Protein AF-A0A7S2VKU6-F1 (afdb_monomer_lite)

Foldseek 3Di:
DDDDDDDDDDDDDDDDDDPDDDDDDDDDDDDDDDDDDDDDDPFFLVVADAPDDDQFKKTFAPPFAPPPAQACVRVPHRRIGTAPPPPRHDDPRIDHPPPQDADAPDDDQFAKDFAVVQVAPPDHAQACVRVPDRRIGTAPDPPDRNPHHHPPQDADAPDDDLFFKHFAPVFAPPDAQACVRVHHRRIGTDCAPPRVVHDDDPVRDDDQQWQDDPDDDPFDKGFAPPAAPPDQQACVSVGDSRIGTADCDQPPPDSHNVHHDD

Secondary structure (DSSP, 8-state):
--------------------SSS---------------------GGG---SS--SS-EEE-TT--TTSTTBSTTSS-TTEEE-SBTTBPPPTTSB----SS---SS--SS-EEE-TT---TTT-TTBSTTSS-TTEEE-SSSSTTTTS-----S---SS--SS-EEE-TT--TTSTTBSTTSS-TTEEE-SSTTSTTSPPPGGGPPPTTS---SS--SS-EEE-TT--TTSTTBSTTSS-TTEEE-BSSTTSS-TTTTSB--

Radius of gyration: 30.52 Å; chains: 1; bounding box: 70×67×92 Å

Organism: NCBI:txid1333877

Sequence (262 aa):
AAWAGAALWSVGARAGGACGSAGASCRSAEQDSILLQVGVARASAESCSFAVQPETPYYWDADCVVGKTGCWADGVHAQCRFCSYEGVPCPPDAFIPSKVTCEFDNEPEGPYYIEPECPGIDGGLGCKADGKRDICRWCGGDGDYRSIECKVEECTFANEPMIPFYYDEECHEGILGCKADGIHAKCRFCGARPYDGIPCPATAQIPEDACWFRNEPAIPYFWNESCALGVTGCWADGIHEKCQFCSNTPGAGGAYDGIACP

pLDDT: mean 76.33, std 19.16, range [28.47, 96.25]

Structure (mmCIF, N/CA/C/O backbone):
data_AF-A0A7S2VKU6-F1
#
_entry.id   AF-A0A7S2VKU6-F1
#
loop_
_atom_site.group_PDB
_atom_site.id
_atom_site.type_symbol
_atom_site.label_atom_id
_atom_site.label_alt_id
_atom_site.label_comp_id
_atom_site.label_asym_id
_atom_site.label_entity_id
_atom_site.label_seq_id
_atom_site.pdbx_PDB_ins_code
_atom_site.Cartn_x
_atom_site.Cartn_y
_atom_site.Cartn_z
_atom_site.occupancy
_atom_site.B_iso_or_equiv
_atom_site.auth_seq_id
_atom_site.auth_comp_id
_atom_site.auth_asym_id
_atom_site.auth_atom_id
_atom_site.pdbx_PDB_model_num
ATOM 1 N N . ALA A 1 1 ? -43.608 52.707 -31.301 1.00 43.75 1 ALA A N 1
ATOM 2 C CA . ALA A 1 1 ? -42.984 52.057 -32.469 1.00 43.75 1 ALA A CA 1
ATOM 3 C C . ALA A 1 1 ? -43.448 50.597 -32.439 1.00 43.75 1 ALA A C 1
ATOM 5 O O . ALA A 1 1 ? -43.074 49.917 -31.501 1.00 43.75 1 ALA A O 1
ATOM 6 N N . ALA A 1 2 ? -44.454 50.122 -33.198 1.00 35.69 2 ALA A N 1
ATOM 7 C CA . ALA A 1 2 ? -44.487 49.932 -34.667 1.00 35.69 2 ALA A CA 1
ATOM 8 C C . ALA A 1 2 ? -43.103 49.460 -35.141 1.00 35.69 2 ALA A C 1
ATOM 10 O O . ALA A 1 2 ? -42.150 50.174 -34.856 1.00 35.69 2 ALA A O 1
ATOM 11 N N . TRP A 1 3 ? -42.867 48.272 -35.705 1.00 35.56 3 TRP A N 1
ATOM 12 C CA . TRP A 1 3 ? -43.445 47.566 -36.867 1.00 35.56 3 TRP A CA 1
ATOM 13 C C . TRP A 1 3 ? -43.620 46.060 -36.511 1.00 35.56 3 TRP A C 1
ATOM 15 O O . TRP A 1 3 ? -42.799 45.537 -35.770 1.00 35.56 3 TRP A O 1
ATOM 25 N N . ALA A 1 4 ? -44.694 45.314 -36.804 1.00 33.59 4 ALA A N 1
ATOM 26 C CA . ALA A 1 4 ? -45.329 44.935 -38.078 1.00 33.59 4 ALA A CA 1
ATOM 27 C C . ALA A 1 4 ? -44.410 44.154 -39.046 1.00 33.59 4 ALA A C 1
ATOM 29 O O . ALA A 1 4 ? -43.494 44.725 -39.626 1.00 33.59 4 ALA A O 1
ATOM 30 N N . GLY A 1 5 ? -44.712 42.864 -39.260 1.00 35.38 5 GLY A N 1
ATOM 31 C CA . GLY A 1 5 ? -44.080 42.014 -40.277 1.00 35.38 5 GLY A CA 1
ATOM 32 C C . GLY A 1 5 ? -44.536 40.552 -40.210 1.00 35.38 5 GLY A C 1
ATOM 33 O O . GLY A 1 5 ? -43.845 39.715 -39.646 1.00 35.38 5 GLY A O 1
ATOM 34 N N . ALA A 1 6 ? -45.714 40.265 -40.763 1.00 36.19 6 ALA A N 1
ATOM 35 C CA . ALA A 1 6 ? -46.281 38.929 -40.947 1.00 36.19 6 ALA A CA 1
ATOM 36 C C . ALA A 1 6 ? -46.017 38.400 -42.371 1.00 36.19 6 ALA A C 1
ATOM 38 O O . ALA A 1 6 ? -46.055 39.193 -43.306 1.00 36.19 6 ALA A O 1
ATOM 39 N N . ALA A 1 7 ? -45.840 37.080 -42.525 1.00 38.84 7 ALA A N 1
ATOM 40 C CA . ALA A 1 7 ? -46.304 36.229 -43.645 1.00 38.84 7 ALA A CA 1
ATOM 41 C C . ALA A 1 7 ? -45.827 34.784 -43.359 1.00 38.84 7 ALA A C 1
ATOM 43 O O . ALA A 1 7 ? -44.632 34.562 -43.222 1.00 38.84 7 ALA A O 1
ATOM 44 N N . LEU A 1 8 ? -46.662 33.809 -42.985 1.00 32.25 8 LEU A N 1
ATOM 45 C CA . LEU A 1 8 ? -47.783 33.139 -43.669 1.00 32.25 8 LEU A CA 1
ATOM 46 C C . LEU A 1 8 ? -47.373 32.162 -44.796 1.00 32.25 8 LEU A C 1
ATOM 48 O O . LEU A 1 8 ? -47.049 32.584 -45.897 1.00 32.25 8 LEU A O 1
ATOM 52 N N . TRP A 1 9 ? -47.592 30.875 -44.474 1.00 28.47 9 TRP A N 1
ATOM 53 C CA . TRP A 1 9 ? -48.145 29.773 -45.289 1.00 28.47 9 TRP A CA 1
ATOM 54 C C . TRP A 1 9 ? -47.255 29.110 -46.345 1.00 28.47 9 TRP A C 1
ATOM 56 O O . TRP A 1 9 ? -46.414 29.744 -46.956 1.00 28.47 9 TRP A O 1
ATOM 66 N N . SER A 1 10 ? -47.470 27.862 -46.758 1.00 32.25 10 SER A N 1
ATOM 67 C CA . SER A 1 10 ? -48.005 26.607 -46.201 1.00 32.25 10 SER A CA 1
ATOM 68 C C . SER A 1 10 ? -47.928 25.606 -47.369 1.00 32.25 10 SER A C 1
ATOM 70 O O . SER A 1 10 ? -48.077 25.998 -48.521 1.00 32.25 10 SER A O 1
ATOM 72 N N . VAL A 1 11 ? -47.833 24.316 -47.040 1.00 33.06 11 VAL A N 1
ATOM 73 C CA . VAL A 1 11 ? -48.159 23.137 -47.873 1.00 33.06 11 VAL A CA 1
ATOM 74 C C . VAL A 1 11 ? -47.248 22.818 -49.068 1.00 33.06 11 VAL A C 1
ATOM 76 O O . VAL A 1 11 ? -47.177 23.530 -50.061 1.00 33.06 11 VAL A O 1
ATOM 79 N N . GLY A 1 12 ? -46.670 21.616 -49.024 1.00 31.73 12 GLY A N 1
ATOM 80 C CA . GLY A 1 12 ? -46.018 20.992 -50.170 1.00 31.73 12 GLY A CA 1
ATOM 81 C C . GLY A 1 12 ? -45.678 19.529 -49.919 1.00 31.73 12 GLY A C 1
ATOM 82 O O . GLY A 1 12 ? -44.515 19.153 -49.958 1.00 31.73 12 GLY A O 1
ATOM 83 N N . ALA A 1 13 ? -46.686 18.698 -49.646 1.00 38.03 13 ALA A N 1
ATOM 84 C CA . ALA A 1 13 ? -46.546 17.254 -49.771 1.00 38.03 13 ALA A CA 1
ATOM 85 C C . ALA A 1 13 ? -46.169 16.902 -51.218 1.00 38.03 13 ALA A C 1
ATOM 87 O O . ALA A 1 13 ? -46.863 17.326 -52.144 1.00 38.03 13 ALA A O 1
ATOM 88 N N . ARG A 1 14 ? -45.128 16.087 -51.411 1.00 36.66 14 ARG A N 1
ATOM 89 C CA . ARG A 1 14 ? -45.016 15.187 -52.565 1.00 36.66 14 ARG A CA 1
ATOM 90 C C . ARG A 1 14 ? -44.069 14.038 -52.253 1.00 36.66 14 ARG A C 1
ATOM 92 O O . ARG A 1 14 ? -42.871 14.213 -52.066 1.00 36.66 14 ARG A O 1
ATOM 99 N N . ALA A 1 15 ? -44.679 12.860 -52.221 1.00 37.44 15 ALA A N 1
ATOM 100 C CA . ALA A 1 15 ? -44.038 11.583 -52.435 1.00 37.44 15 ALA A CA 1
ATOM 101 C C . ALA A 1 15 ? -43.192 11.615 -53.717 1.00 37.44 15 ALA A C 1
ATOM 103 O O . ALA A 1 15 ? -43.597 12.189 -54.729 1.00 37.44 15 ALA A O 1
ATOM 104 N N . GLY A 1 16 ? -42.037 10.963 -53.666 1.00 32.22 16 GLY A N 1
ATOM 105 C CA . GLY A 1 16 ? -41.125 10.838 -54.792 1.00 32.22 16 GLY A CA 1
ATOM 106 C C . GLY A 1 16 ? -40.085 9.766 -54.516 1.00 32.22 16 GLY A C 1
ATOM 107 O O . GLY A 1 16 ? -38.902 10.062 -54.415 1.00 32.22 16 GLY A O 1
ATOM 108 N N . GLY A 1 17 ? -40.540 8.522 -54.353 1.00 32.94 17 GLY A N 1
ATOM 109 C CA . GLY A 1 17 ? -39.668 7.368 -54.505 1.00 32.94 17 GLY A CA 1
ATOM 110 C C . GLY A 1 17 ? -39.253 7.237 -55.969 1.00 32.94 17 GLY A C 1
ATOM 111 O O . GLY A 1 17 ? -40.106 7.210 -56.852 1.00 32.94 17 GLY A O 1
ATOM 112 N N . ALA A 1 18 ? -37.952 7.147 -56.219 1.00 36.12 18 ALA A N 1
ATOM 113 C CA . ALA A 1 18 ? -37.402 6.598 -57.450 1.00 36.12 18 ALA A CA 1
ATOM 114 C C . ALA A 1 18 ? -36.024 6.006 -57.137 1.00 36.12 18 ALA A C 1
ATOM 116 O O . ALA A 1 18 ? -34.997 6.678 -57.177 1.00 36.12 18 ALA A O 1
ATOM 117 N N . CYS A 1 19 ? -36.035 4.724 -56.777 1.00 35.69 19 CYS A N 1
ATOM 118 C CA . CYS A 1 19 ? -34.861 3.867 -56.791 1.00 35.69 19 CYS A CA 1
ATOM 119 C C . CYS A 1 19 ? -34.511 3.624 -58.270 1.00 35.69 19 CYS A C 1
ATOM 121 O O . CYS A 1 19 ? -35.269 2.979 -58.997 1.00 35.69 19 CYS A O 1
ATOM 123 N N . GLY A 1 20 ? -33.425 4.233 -58.741 1.00 33.75 20 GLY A N 1
ATOM 124 C CA . GLY A 1 20 ? -32.943 4.094 -60.110 1.00 33.75 20 GLY A CA 1
ATOM 125 C C . GLY A 1 20 ? -32.128 2.816 -60.285 1.00 33.75 20 GLY A C 1
ATOM 126 O O . GLY A 1 20 ? -31.011 2.732 -59.798 1.00 33.75 20 GLY A O 1
ATOM 127 N N . SER A 1 21 ? -32.705 1.874 -61.032 1.00 38.06 21 SER A N 1
ATOM 128 C CA . SER A 1 21 ? -32.050 0.900 -61.922 1.00 38.06 21 SER A CA 1
ATOM 129 C C . SER A 1 21 ? -30.929 -0.012 -61.386 1.00 38.06 21 SER A C 1
ATOM 131 O O . SER A 1 21 ? -29.799 0.405 -61.168 1.00 38.06 21 SER A O 1
ATOM 133 N N . ALA A 1 22 ? -31.257 -1.310 -61.435 1.00 37.38 22 ALA A N 1
ATOM 134 C CA . ALA A 1 22 ? -30.380 -2.478 -61.558 1.00 37.38 22 ALA A CA 1
ATOM 135 C C . ALA A 1 22 ? -29.650 -2.971 -60.291 1.00 37.38 22 ALA A C 1
ATOM 137 O O . ALA A 1 22 ? -28.475 -2.714 -60.073 1.00 37.38 22 ALA A O 1
ATOM 138 N N . GLY A 1 23 ? -30.343 -3.846 -59.548 1.00 44.53 23 GLY A N 1
ATOM 139 C CA . GLY A 1 23 ? -29.704 -5.040 -58.986 1.00 44.53 23 GLY A CA 1
ATOM 140 C C . GLY A 1 23 ? -29.124 -4.953 -57.573 1.00 44.53 23 GLY A C 1
ATOM 141 O O . GLY A 1 23 ? -27.971 -5.311 -57.392 1.00 44.53 23 GLY A O 1
ATOM 142 N N . ALA A 1 24 ? -29.923 -4.596 -56.563 1.00 35.78 24 ALA A N 1
ATOM 143 C CA . ALA A 1 24 ? -29.741 -5.085 -55.189 1.00 35.78 24 ALA A CA 1
ATOM 144 C C . ALA A 1 24 ? -31.036 -4.892 -54.382 1.00 35.78 24 ALA A C 1
ATOM 146 O O . ALA A 1 24 ? -31.639 -3.822 -54.386 1.00 35.78 24 ALA A O 1
ATOM 147 N N . SER A 1 25 ? -31.498 -5.959 -53.731 1.00 36.59 25 SER A N 1
ATOM 148 C CA . SER A 1 25 ? -32.762 -6.032 -52.994 1.00 36.59 25 SER A CA 1
ATOM 149 C C . SER A 1 25 ? -32.643 -5.383 -51.610 1.00 36.59 25 SER A C 1
ATOM 151 O O . SER A 1 25 ? -32.167 -6.027 -50.679 1.00 36.59 25 SER A O 1
ATOM 153 N N . CYS A 1 26 ? -33.152 -4.163 -51.441 1.00 31.77 26 CYS A N 1
ATOM 154 C CA . CYS A 1 26 ? -33.481 -3.611 -50.124 1.00 31.77 26 CYS A CA 1
ATOM 155 C C . CYS A 1 26 ? -34.899 -4.069 -49.729 1.00 31.77 26 CYS A C 1
ATOM 157 O O . CYS A 1 26 ? -35.875 -3.620 -50.327 1.00 31.77 26 CYS A O 1
ATOM 159 N N . ARG A 1 27 ? -35.021 -4.967 -48.743 1.00 40.12 27 ARG A N 1
ATOM 160 C CA . ARG A 1 27 ? -36.282 -5.269 -48.033 1.00 40.12 27 ARG A CA 1
ATOM 161 C C . ARG A 1 27 ? -36.070 -4.875 -46.571 1.00 40.12 27 ARG A C 1
ATOM 163 O O . ARG A 1 27 ? -35.149 -5.380 -45.945 1.00 40.12 27 ARG A O 1
ATOM 170 N N . SER A 1 28 ? -36.650 -3.754 -46.153 1.00 35.16 28 SER A N 1
ATOM 171 C CA . SER A 1 28 ? -37.939 -3.657 -45.446 1.00 35.16 28 SER A CA 1
ATOM 172 C C . SER A 1 28 ? -37.782 -3.936 -43.954 1.00 35.16 28 SER A C 1
ATOM 174 O O . SER A 1 28 ? -37.654 -5.080 -43.530 1.00 35.16 28 SER A O 1
ATOM 176 N N . ALA A 1 29 ? -37.803 -2.845 -43.188 1.00 34.25 29 ALA A N 1
ATOM 177 C CA . ALA A 1 29 ? -38.221 -2.856 -41.797 1.00 34.25 29 ALA A CA 1
ATOM 178 C C . ALA A 1 29 ? -39.700 -3.278 -41.691 1.00 34.25 29 ALA A C 1
ATOM 180 O O . ALA A 1 29 ? -40.447 -3.152 -42.662 1.00 34.25 29 ALA A O 1
ATOM 181 N N . GLU A 1 30 ? -40.059 -3.727 -40.486 1.00 39.53 30 GLU A N 1
ATOM 182 C CA . GLU A 1 30 ? -41.383 -4.144 -39.995 1.00 39.53 30 GLU A CA 1
ATOM 183 C C . GLU A 1 30 ? -41.857 -5.551 -40.395 1.00 39.53 30 GLU A C 1
ATOM 185 O O . GLU A 1 30 ? -42.352 -5.782 -41.493 1.00 39.53 30 GLU A O 1
ATOM 190 N N . GLN A 1 31 ? -41.800 -6.485 -39.436 1.00 37.72 31 GLN A N 1
ATOM 191 C CA . GLN A 1 31 ? -43.011 -6.882 -38.702 1.00 37.72 31 GLN A CA 1
ATOM 192 C C . GLN A 1 31 ? -42.699 -7.798 -37.507 1.00 37.72 31 GLN A C 1
ATOM 194 O O . GLN A 1 31 ? -42.210 -8.914 -37.655 1.00 37.72 31 GLN A O 1
ATOM 199 N N . ASP A 1 32 ? -42.984 -7.249 -36.326 1.00 40.47 32 ASP A N 1
ATOM 200 C CA . ASP A 1 32 ? -43.664 -7.867 -35.187 1.00 40.47 32 ASP A CA 1
ATOM 201 C C . ASP A 1 32 ? -43.675 -9.396 -35.064 1.00 40.47 32 ASP A C 1
ATOM 203 O O . ASP A 1 32 ? -44.390 -10.106 -35.769 1.00 40.47 32 ASP A O 1
ATOM 207 N N . SER A 1 33 ? -43.067 -9.869 -33.977 1.00 40.78 33 SER A N 1
ATOM 208 C CA . SER A 1 33 ? -43.730 -10.886 -33.169 1.00 40.78 33 SER A CA 1
ATOM 209 C C . SER A 1 33 ? -43.536 -10.570 -31.689 1.00 40.78 33 SER A C 1
ATOM 211 O O . SER A 1 33 ? -42.504 -10.848 -31.082 1.00 40.78 33 SER A O 1
ATOM 213 N N . ILE A 1 34 ? -44.576 -9.954 -31.133 1.00 36.91 34 ILE A N 1
ATOM 214 C CA . ILE A 1 34 ? -44.845 -9.788 -29.709 1.00 36.91 34 ILE A CA 1
ATOM 215 C C . ILE A 1 34 ? -44.827 -11.166 -29.035 1.00 36.91 34 ILE A C 1
ATOM 217 O O . ILE A 1 34 ? -45.678 -12.011 -29.310 1.00 36.91 34 ILE A O 1
ATOM 221 N N . LEU A 1 35 ? -43.910 -11.357 -28.088 1.00 34.62 35 LEU A N 1
ATOM 222 C CA . LEU A 1 35 ? -44.212 -12.113 -26.879 1.00 34.62 35 LEU A CA 1
ATOM 223 C C . LEU A 1 35 ? -44.105 -11.160 -25.697 1.00 34.62 35 LEU A C 1
ATOM 225 O O . LEU A 1 35 ? -43.039 -10.702 -25.296 1.00 34.62 35 LEU A O 1
ATOM 229 N N . LEU A 1 36 ? -45.289 -10.839 -25.195 1.00 40.22 36 LEU A N 1
ATOM 230 C CA . LEU A 1 36 ? -45.544 -10.145 -23.956 1.00 40.22 36 LEU A CA 1
ATOM 231 C C . LEU A 1 36 ? -44.973 -10.989 -22.808 1.00 40.22 36 LEU A C 1
ATOM 233 O O . LEU A 1 36 ? -45.543 -12.021 -22.463 1.00 40.22 36 LEU A O 1
ATOM 237 N N . GLN A 1 37 ? -43.882 -10.547 -22.193 1.00 38.66 37 GLN A N 1
ATOM 238 C CA . GLN A 1 37 ? -43.524 -10.970 -20.843 1.00 38.66 37 GLN A CA 1
ATOM 239 C C . GLN A 1 37 ? -42.793 -9.824 -20.149 1.00 38.66 37 GLN A C 1
ATOM 241 O O . GLN A 1 37 ? -41.629 -9.562 -20.410 1.00 38.66 37 GLN A O 1
ATOM 246 N N . VAL A 1 38 ? -43.575 -9.119 -19.328 1.00 32.50 38 VAL A N 1
ATOM 247 C CA . VAL A 1 38 ? -43.205 -8.443 -18.077 1.00 32.50 38 VAL A CA 1
ATOM 248 C C . VAL A 1 38 ? -41.875 -7.686 -18.103 1.00 32.50 38 VAL A C 1
ATOM 250 O O . VAL A 1 38 ? -40.800 -8.272 -18.062 1.00 32.50 38 VAL A O 1
ATOM 253 N N . GLY A 1 39 ? -41.969 -6.355 -18.094 1.00 39.34 39 GLY A N 1
ATOM 254 C CA . GLY A 1 39 ? -40.820 -5.471 -17.968 1.00 39.34 39 GLY A CA 1
ATOM 255 C C . GLY A 1 39 ? -39.926 -5.849 -16.789 1.00 39.34 39 GLY A C 1
ATOM 256 O O . GLY A 1 39 ? -40.320 -5.733 -15.633 1.00 39.34 39 GLY A O 1
ATOM 257 N N . VAL A 1 40 ? -38.702 -6.246 -17.110 1.00 37.31 40 VAL A N 1
ATOM 258 C CA . VAL A 1 40 ? -37.552 -6.124 -16.225 1.00 37.31 40 VAL A CA 1
ATOM 259 C C . VAL A 1 40 ? -36.550 -5.315 -17.030 1.00 37.31 40 VAL A C 1
ATOM 261 O O . VAL A 1 40 ? -35.955 -5.815 -17.985 1.00 37.31 40 VAL A O 1
ATOM 264 N N . ALA A 1 41 ? -36.435 -4.025 -16.709 1.00 38.69 41 ALA A N 1
ATOM 265 C CA . ALA A 1 41 ? -35.277 -3.255 -17.130 1.00 38.69 41 ALA A CA 1
ATOM 266 C C . ALA A 1 41 ? -34.046 -4.061 -16.697 1.00 38.69 41 ALA A C 1
ATOM 268 O O . ALA A 1 41 ? -33.951 -4.441 -15.531 1.00 38.69 41 ALA A O 1
ATOM 269 N N . ARG A 1 42 ? -33.160 -4.405 -17.638 1.00 44.22 42 ARG A N 1
ATOM 270 C CA . ARG A 1 42 ? -31.875 -5.019 -17.296 1.00 44.22 42 ARG A CA 1
ATOM 271 C C . ARG A 1 42 ? -31.153 -4.029 -16.397 1.00 44.22 42 ARG A C 1
ATOM 273 O O . ARG A 1 42 ? -30.702 -2.997 -16.880 1.00 44.22 42 ARG A O 1
ATOM 280 N N . ALA A 1 43 ? -31.122 -4.311 -15.105 1.00 53.69 43 ALA A N 1
ATOM 281 C CA . ALA A 1 43 ? -30.417 -3.475 -14.167 1.00 53.69 43 ALA A CA 1
ATOM 282 C C . ALA A 1 43 ? -28.926 -3.788 -14.306 1.00 53.69 43 ALA A C 1
ATOM 284 O O . ALA A 1 43 ? -28.442 -4.789 -13.792 1.00 53.69 43 ALA A O 1
ATOM 285 N N . SER A 1 44 ? -28.229 -2.988 -15.109 1.00 69.00 44 SER A N 1
ATOM 286 C CA . SER A 1 44 ? -26.770 -2.998 -15.186 1.00 69.00 44 SER A CA 1
ATOM 287 C C . SER A 1 44 ? -26.199 -2.273 -13.966 1.00 69.00 44 SER A C 1
ATOM 289 O O . SER A 1 44 ? -26.898 -1.483 -13.323 1.00 69.00 44 SER A O 1
ATOM 291 N N . ALA A 1 45 ? -24.915 -2.485 -13.667 1.00 69.69 45 ALA A N 1
ATOM 292 C CA . ALA A 1 45 ? -24.201 -1.728 -12.637 1.00 69.69 45 ALA A CA 1
ATOM 293 C C . ALA A 1 45 ? -24.312 -0.194 -12.819 1.00 69.69 45 ALA A C 1
ATOM 295 O O . ALA A 1 45 ? -24.215 0.548 -11.851 1.00 69.69 45 ALA A O 1
ATOM 296 N N . GLU A 1 46 ? -24.614 0.292 -14.027 1.00 74.38 46 GLU A N 1
ATOM 297 C CA . GLU A 1 46 ? -24.906 1.707 -14.325 1.00 74.38 46 GLU A CA 1
ATOM 298 C C . GLU A 1 46 ? -26.152 2.251 -13.604 1.00 74.38 46 GLU A C 1
ATOM 300 O O . GLU A 1 46 ? -26.381 3.457 -13.582 1.00 74.38 46 GLU A O 1
ATOM 305 N N . SER A 1 47 ? -26.968 1.374 -13.014 1.00 87.50 47 SER A N 1
ATOM 306 C CA . SER A 1 47 ? -28.105 1.766 -12.177 1.00 87.50 47 SER A CA 1
ATOM 307 C C . SER A 1 47 ? -27.656 2.318 -10.814 1.00 87.50 47 SER A C 1
ATOM 309 O O . SER A 1 47 ? -28.419 3.025 -10.161 1.00 87.50 47 SER A O 1
ATOM 311 N N . CYS A 1 48 ? -26.424 2.022 -10.387 1.00 87.81 48 CYS A N 1
ATOM 312 C CA . CYS A 1 48 ? -25.804 2.616 -9.205 1.00 87.81 48 CYS A CA 1
ATOM 313 C C . CYS A 1 48 ? -25.282 4.033 -9.488 1.00 87.81 48 CYS A C 1
ATOM 315 O O . CYS A 1 48 ? -24.723 4.291 -10.554 1.00 87.81 48 CYS A O 1
ATOM 317 N N . SER A 1 49 ? -25.383 4.934 -8.509 1.00 88.06 49 SER A N 1
ATOM 318 C CA . SER A 1 49 ? -25.007 6.346 -8.657 1.00 88.06 49 SER A CA 1
ATOM 319 C C . SER A 1 49 ? -24.035 6.808 -7.574 1.00 88.06 49 SER A C 1
ATOM 321 O O . SER A 1 49 ? -24.452 7.215 -6.492 1.00 88.06 49 SER A O 1
ATOM 323 N N . PHE A 1 50 ? -22.744 6.849 -7.896 1.00 82.06 50 PHE A N 1
ATOM 324 C CA . PHE A 1 50 ? -21.707 7.321 -6.981 1.00 82.06 50 PHE A CA 1
ATOM 325 C C . PHE A 1 50 ? -21.316 8.779 -7.252 1.00 82.06 50 PHE A C 1
ATOM 327 O O . PHE A 1 50 ? -21.185 9.195 -8.400 1.00 82.06 50 PHE A O 1
ATOM 334 N N . ALA A 1 51 ? -21.074 9.553 -6.190 1.00 78.00 51 ALA A N 1
ATOM 335 C CA . ALA A 1 51 ? -20.496 10.897 -6.312 1.00 78.00 51 ALA A CA 1
ATOM 336 C C . ALA A 1 51 ? -19.011 10.855 -6.723 1.00 78.00 51 ALA A C 1
ATOM 338 O O . ALA A 1 51 ? -18.536 11.730 -7.443 1.00 78.00 51 ALA A O 1
ATOM 339 N N . VAL A 1 52 ? -18.294 9.824 -6.266 1.00 72.44 52 VAL A N 1
ATOM 340 C CA . VAL A 1 52 ? -16.917 9.485 -6.640 1.00 72.44 52 VAL A CA 1
ATOM 341 C C . VAL A 1 52 ? -16.883 7.987 -6.910 1.00 72.44 52 VAL A C 1
ATOM 343 O O . VAL A 1 52 ? -17.388 7.214 -6.099 1.00 72.44 52 VAL A O 1
ATOM 346 N N . GLN A 1 53 ? -16.310 7.583 -8.043 1.00 78.56 53 GLN A N 1
ATOM 347 C CA . GLN A 1 53 ? -16.258 6.180 -8.441 1.00 78.56 53 GLN A CA 1
ATOM 348 C C . GLN A 1 53 ? -15.455 5.356 -7.413 1.00 78.56 53 GLN A C 1
ATOM 350 O O . GLN A 1 53 ? -14.296 5.690 -7.167 1.00 78.56 53 GLN A O 1
ATOM 355 N N . PRO A 1 54 ? -16.031 4.304 -6.801 1.00 79.38 54 PRO A N 1
ATOM 356 C CA . PRO A 1 54 ? -15.336 3.516 -5.789 1.00 79.38 54 PRO A CA 1
ATOM 357 C C . PRO A 1 54 ? -14.338 2.535 -6.418 1.00 79.38 54 PRO A C 1
ATOM 359 O O . PRO A 1 54 ? -14.542 2.042 -7.526 1.00 79.38 54 PRO A O 1
ATOM 362 N N . GLU A 1 55 ? -13.298 2.181 -5.663 1.00 77.25 55 GLU A N 1
ATOM 363 C CA . GLU A 1 55 ? -12.336 1.121 -6.016 1.00 77.25 55 GLU A CA 1
ATOM 364 C C . GLU A 1 55 ? -12.819 -0.289 -5.647 1.00 77.25 55 GLU A C 1
ATOM 366 O O . GLU A 1 55 ? -12.200 -1.292 -6.007 1.00 77.25 55 GLU A O 1
ATOM 371 N N . THR A 1 56 ? -13.943 -0.380 -4.934 1.00 82.94 56 THR A N 1
ATOM 372 C CA . THR A 1 56 ? -14.589 -1.653 -4.607 1.00 82.94 56 THR A CA 1
ATOM 373 C C . THR A 1 56 ? -15.573 -2.031 -5.719 1.00 82.94 56 THR A C 1
ATOM 375 O O . THR A 1 56 ? -16.432 -1.209 -6.055 1.00 82.94 56 THR A O 1
ATOM 378 N N . PRO A 1 57 ? -15.488 -3.252 -6.286 1.00 86.88 57 PRO A N 1
ATOM 379 C CA . PRO A 1 57 ? -16.450 -3.739 -7.268 1.00 86.88 57 PRO A CA 1
ATOM 380 C C . PRO A 1 57 ? -17.886 -3.677 -6.767 1.00 86.88 57 PRO A C 1
ATOM 382 O O . PRO A 1 57 ? -18.158 -3.937 -5.595 1.00 86.88 57 PRO A O 1
ATOM 385 N N . TYR A 1 58 ? -18.819 -3.370 -7.662 1.00 91.31 58 TYR A N 1
ATOM 386 C CA . TYR A 1 58 ? -20.234 -3.310 -7.324 1.00 91.31 58 TYR A CA 1
ATOM 38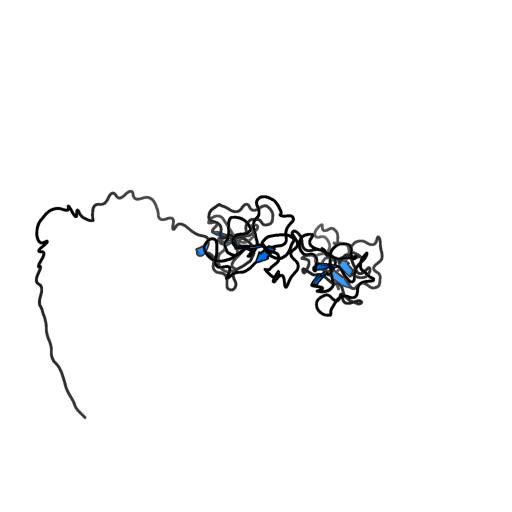7 C C . TYR A 1 58 ? -21.115 -3.760 -8.482 1.00 91.31 58 TYR A C 1
ATOM 389 O O . TYR A 1 58 ? -20.720 -3.773 -9.645 1.00 91.31 58 TYR A O 1
ATOM 397 N N . TYR A 1 59 ? -22.346 -4.120 -8.163 1.00 94.12 59 TYR A N 1
ATOM 398 C CA . TYR A 1 59 ? -23.358 -4.480 -9.143 1.00 94.12 59 TYR A CA 1
ATOM 399 C C . TYR A 1 59 ? -24.742 -4.100 -8.629 1.00 94.12 59 TYR A C 1
ATOM 401 O O . TYR A 1 59 ? -24.917 -3.751 -7.458 1.00 94.12 59 TYR A O 1
ATOM 409 N N . TRP A 1 60 ? -25.730 -4.157 -9.515 1.00 94.06 60 TRP A N 1
ATOM 410 C CA . TRP A 1 60 ? -27.116 -3.969 -9.123 1.00 94.06 60 TRP A CA 1
ATOM 411 C C . TRP A 1 60 ? -27.752 -5.308 -8.737 1.00 94.06 60 TRP A C 1
ATOM 413 O O . TRP A 1 60 ? -27.941 -6.185 -9.577 1.00 94.06 60 TRP A O 1
ATOM 423 N N . ASP A 1 61 ? -28.117 -5.448 -7.468 1.00 93.69 61 ASP A N 1
ATOM 424 C CA . ASP A 1 61 ? -28.798 -6.609 -6.900 1.00 93.69 61 ASP A CA 1
ATOM 425 C C . ASP A 1 61 ? -30.251 -6.228 -6.570 1.00 93.69 61 ASP A C 1
ATOM 427 O O . ASP A 1 61 ? -30.529 -5.491 -5.624 1.00 93.69 61 ASP A O 1
ATOM 431 N N . ALA A 1 62 ? -31.211 -6.725 -7.354 1.00 92.38 62 ALA A N 1
ATOM 432 C CA . ALA A 1 62 ? -32.629 -6.419 -7.141 1.00 92.38 62 ALA A CA 1
ATOM 433 C C . ALA A 1 62 ? -33.172 -6.947 -5.795 1.00 92.38 62 ALA A C 1
ATOM 435 O O . ALA A 1 62 ? -34.163 -6.410 -5.293 1.00 92.38 62 ALA A O 1
ATOM 436 N N . ASP A 1 63 ? -32.512 -7.948 -5.201 1.00 92.50 63 ASP A N 1
ATOM 437 C CA . ASP A 1 63 ? -32.884 -8.571 -3.926 1.00 92.50 63 ASP A CA 1
ATOM 438 C C . ASP A 1 63 ? -32.109 -7.981 -2.724 1.00 92.50 63 ASP A C 1
ATOM 440 O O . ASP A 1 63 ? -32.278 -8.413 -1.565 1.00 92.50 63 ASP A O 1
ATOM 444 N N . CYS A 1 64 ? -31.252 -6.987 -2.978 1.00 93.44 64 CYS A N 1
ATOM 445 C CA . CYS A 1 64 ? -30.528 -6.250 -1.951 1.00 93.44 64 CYS A CA 1
ATOM 446 C C . CYS A 1 64 ? -31.467 -5.322 -1.176 1.00 93.44 64 CYS A C 1
ATOM 448 O O . CYS A 1 64 ? -32.288 -4.598 -1.740 1.00 93.44 64 CYS A O 1
ATOM 450 N N . VAL A 1 65 ? -31.314 -5.313 0.147 1.00 92.12 65 VAL A N 1
ATOM 451 C CA . VAL A 1 65 ? -32.060 -4.439 1.058 1.00 92.12 65 VAL A CA 1
ATOM 452 C C . VAL A 1 65 ? -31.112 -3.879 2.111 1.00 92.12 65 VAL A C 1
ATOM 454 O O . VAL A 1 65 ? -30.127 -4.528 2.471 1.00 92.12 65 VAL A O 1
ATOM 457 N N . VAL A 1 66 ? -31.417 -2.683 2.617 1.00 86.75 66 VAL A N 1
ATOM 458 C CA . VAL A 1 66 ? -30.628 -2.014 3.663 1.00 86.75 66 VAL A CA 1
ATOM 459 C C . VAL A 1 66 ? -30.407 -2.960 4.849 1.00 86.75 66 VAL A C 1
ATOM 461 O O . VAL A 1 66 ? -31.356 -3.560 5.353 1.00 86.75 66 VAL A O 1
ATOM 464 N N . GLY A 1 67 ? -29.150 -3.099 5.277 1.00 85.06 67 GLY A N 1
ATOM 465 C CA . GLY A 1 67 ? -28.735 -3.973 6.381 1.00 85.06 67 GLY A CA 1
ATOM 466 C C . GLY A 1 67 ? -28.157 -5.332 5.965 1.00 85.06 67 GLY A C 1
ATOM 467 O O . GLY A 1 67 ? -27.567 -6.007 6.804 1.00 85.06 67 GLY A O 1
ATOM 468 N N . LYS A 1 68 ? -28.269 -5.743 4.694 1.00 89.81 68 LYS A N 1
ATOM 469 C CA . LYS A 1 68 ? -27.509 -6.888 4.156 1.00 89.81 68 LYS A CA 1
ATOM 470 C C . LYS A 1 68 ? -26.090 -6.456 3.748 1.00 89.81 68 LYS A C 1
ATOM 472 O O . LYS A 1 68 ? -25.900 -5.343 3.263 1.00 89.81 68 LYS A O 1
ATOM 477 N N . THR A 1 69 ? -25.113 -7.359 3.881 1.00 90.31 69 THR A N 1
ATOM 478 C CA . THR A 1 69 ? -23.701 -7.109 3.538 1.00 90.31 69 THR A CA 1
ATOM 479 C C . THR A 1 69 ? -23.536 -6.603 2.107 1.00 90.31 69 THR A C 1
ATOM 481 O O . THR A 1 69 ? -23.959 -7.262 1.147 1.00 90.31 69 THR A O 1
ATOM 484 N N . GLY A 1 70 ? -22.903 -5.437 1.986 1.00 88.50 70 GLY A N 1
ATOM 485 C CA . GLY A 1 70 ? -22.603 -4.765 0.727 1.00 88.50 70 GLY A CA 1
ATOM 486 C C . GLY A 1 70 ? -23.745 -3.938 0.130 1.00 88.50 70 GLY A C 1
ATOM 487 O O . GLY A 1 70 ? -23.463 -3.195 -0.797 1.00 88.50 70 GLY A O 1
ATOM 488 N N . CYS A 1 71 ? -24.995 -4.031 0.607 1.00 94.38 71 CYS A N 1
ATOM 489 C CA . CYS A 1 71 ? -26.121 -3.252 0.059 1.00 94.38 71 CYS A CA 1
ATOM 490 C C . CYS A 1 71 ? -26.033 -1.763 0.418 1.00 94.38 71 CYS A C 1
ATOM 492 O O . CYS A 1 71 ? -25.380 -1.400 1.396 1.00 94.38 71 CYS A O 1
ATOM 494 N N . TRP A 1 72 ? -26.777 -0.920 -0.309 1.00 92.00 72 TRP A N 1
ATOM 495 C CA . TRP A 1 72 ? -26.734 0.544 -0.163 1.00 92.00 72 TRP A CA 1
ATOM 496 C C . TRP A 1 72 ? -25.347 1.128 -0.493 1.00 92.00 72 TRP A C 1
ATOM 498 O O . TRP A 1 72 ? -24.920 2.129 0.080 1.00 92.00 72 TRP A O 1
ATOM 508 N N . ALA A 1 73 ? -24.631 0.483 -1.416 1.00 89.81 73 ALA A N 1
ATOM 509 C CA . ALA A 1 73 ? -23.241 0.798 -1.733 1.00 89.81 73 ALA A CA 1
ATOM 510 C C . ALA A 1 73 ? -23.038 2.248 -2.200 1.00 89.81 73 ALA A C 1
ATOM 512 O O . ALA A 1 73 ? -22.050 2.880 -1.838 1.00 89.81 73 ALA A O 1
ATOM 513 N N . ASP A 1 74 ? -23.982 2.790 -2.968 1.00 89.44 74 ASP A N 1
ATOM 514 C CA . ASP A 1 74 ? -23.895 4.129 -3.558 1.00 89.44 74 ASP A CA 1
ATOM 515 C C . ASP A 1 74 ? -24.492 5.244 -2.680 1.00 89.44 74 ASP A C 1
ATOM 517 O O . ASP A 1 74 ? -24.470 6.416 -3.054 1.00 89.44 74 ASP A O 1
ATOM 521 N N . GLY A 1 75 ? -25.026 4.901 -1.503 1.00 86.94 75 GLY A N 1
ATOM 522 C CA . GLY A 1 75 ? -25.645 5.864 -0.594 1.00 86.94 75 GLY A CA 1
ATOM 523 C C . GLY A 1 75 ? -27.051 6.329 -1.002 1.00 86.94 75 GLY A C 1
ATOM 524 O O . GLY A 1 75 ? -27.635 7.143 -0.281 1.00 86.94 75 GLY A O 1
ATOM 525 N N . VAL A 1 76 ? -27.600 5.831 -2.117 1.00 89.62 76 VAL A N 1
ATOM 526 C CA . VAL A 1 76 ? -28.863 6.304 -2.716 1.00 89.62 76 VAL A CA 1
ATOM 527 C C . VAL A 1 76 ? -29.842 5.158 -2.985 1.00 89.62 76 VAL A C 1
ATOM 529 O O . VAL A 1 76 ? -31.043 5.305 -2.745 1.00 89.62 76 VAL A O 1
ATOM 532 N N . HIS A 1 77 ? -29.351 4.015 -3.462 1.00 91.00 77 HIS A N 1
ATOM 533 C CA . HIS A 1 77 ? -30.152 2.871 -3.878 1.00 91.00 77 HIS A CA 1
ATOM 534 C C . HIS A 1 77 ? -29.816 1.639 -3.040 1.00 91.00 77 HIS A C 1
ATOM 536 O O . HIS A 1 77 ? -28.681 1.165 -3.002 1.00 91.00 77 HIS A O 1
ATOM 542 N N . ALA A 1 78 ? -30.836 1.037 -2.426 1.00 91.50 78 ALA A N 1
ATOM 543 C CA . ALA A 1 78 ? -30.665 -0.183 -1.635 1.00 91.50 78 ALA A CA 1
ATOM 544 C C . ALA A 1 78 ? -30.139 -1.358 -2.452 1.00 91.50 78 ALA A C 1
ATOM 546 O O . ALA A 1 78 ? -29.421 -2.191 -1.908 1.00 91.50 78 ALA A O 1
ATOM 547 N N . GLN A 1 79 ? -30.480 -1.382 -3.738 1.00 94.56 79 GLN A N 1
ATOM 548 C CA . GLN A 1 79 ? -30.123 -2.409 -4.704 1.00 94.56 79 GLN A CA 1
ATOM 549 C C . GLN A 1 79 ? -28.662 -2.332 -5.140 1.00 94.56 79 GLN A C 1
ATOM 551 O O . GLN A 1 79 ? -28.130 -3.313 -5.653 1.00 94.56 79 GLN A O 1
ATOM 556 N N . CYS A 1 80 ? -27.995 -1.192 -4.953 1.00 94.00 80 CYS A N 1
ATOM 557 C CA . CYS A 1 80 ? -26.584 -1.116 -5.277 1.00 94.00 80 CYS A CA 1
ATOM 558 C C . CYS A 1 80 ? -25.779 -1.899 -4.239 1.00 94.00 80 CYS A C 1
ATOM 560 O O . CYS A 1 80 ? -25.886 -1.628 -3.036 1.00 94.00 80 CYS A O 1
ATOM 562 N N . ARG A 1 81 ? -24.986 -2.871 -4.698 1.00 94.50 81 ARG A N 1
ATOM 563 C CA . ARG A 1 81 ? -24.273 -3.799 -3.826 1.00 94.50 81 ARG A CA 1
ATOM 564 C C . ARG A 1 81 ? -22.787 -3.883 -4.140 1.00 94.50 81 ARG A C 1
ATOM 566 O O . ARG A 1 81 ? -22.424 -4.213 -5.265 1.00 94.50 81 ARG A O 1
ATOM 573 N N . PHE A 1 82 ? -21.935 -3.693 -3.136 1.00 93.69 82 PHE A N 1
ATOM 574 C CA . PHE A 1 82 ? -20.519 -4.047 -3.225 1.00 93.69 82 PHE A CA 1
ATOM 575 C C . PHE A 1 82 ? -20.331 -5.571 -3.276 1.00 93.69 82 PHE A C 1
ATOM 577 O O . PHE A 1 82 ? -21.024 -6.325 -2.586 1.00 93.69 82 PHE A O 1
ATOM 584 N N . CYS A 1 83 ? -19.380 -6.028 -4.085 1.00 90.25 83 CYS A N 1
ATOM 585 C CA . CYS A 1 83 ? -19.015 -7.433 -4.245 1.00 90.25 83 CYS A CA 1
ATOM 586 C C . CYS A 1 83 ? -17.490 -7.620 -4.210 1.00 90.25 83 CYS A C 1
ATOM 588 O O . CYS A 1 83 ? -16.738 -6.648 -4.172 1.00 90.25 83 CYS A O 1
ATOM 590 N N . SER A 1 84 ? -17.027 -8.874 -4.157 1.00 81.56 84 SER A N 1
ATOM 591 C CA . SER A 1 84 ? -15.630 -9.229 -3.845 1.00 81.56 84 SER A CA 1
ATOM 592 C C . SER A 1 84 ? -15.165 -8.680 -2.489 1.00 81.56 84 SER A C 1
ATOM 594 O O . SER A 1 84 ? -13.981 -8.446 -2.262 1.00 81.56 84 SER A O 1
ATOM 596 N N . TYR A 1 85 ? -16.121 -8.513 -1.575 1.00 72.50 85 TYR A N 1
ATOM 597 C CA . TYR A 1 85 ? -15.948 -8.026 -0.213 1.00 72.50 85 TYR A CA 1
ATOM 598 C C . TYR A 1 85 ? -16.792 -8.889 0.734 1.00 72.50 85 TYR A C 1
ATOM 600 O O . TYR A 1 85 ? -17.919 -9.254 0.393 1.00 72.50 85 TYR A O 1
ATOM 608 N N . GLU A 1 86 ? -16.230 -9.266 1.887 1.00 76.25 86 GLU A N 1
ATOM 609 C CA . GLU A 1 86 ? -16.907 -10.030 2.955 1.00 76.25 86 GLU A CA 1
ATOM 610 C C . GLU A 1 86 ? -17.717 -11.256 2.480 1.00 76.25 86 GLU A C 1
ATOM 612 O O . GLU A 1 86 ? -18.814 -11.546 2.955 1.00 76.25 86 GLU A O 1
ATOM 617 N N . GLY A 1 87 ? -17.171 -12.005 1.517 1.00 77.00 87 GLY A N 1
ATOM 618 C CA . GLY A 1 87 ? -17.784 -13.241 1.019 1.00 77.00 87 GLY A CA 1
ATOM 619 C C . GLY A 1 87 ? -18.952 -13.046 0.045 1.00 77.00 87 GLY A C 1
ATOM 620 O O . GLY A 1 87 ? -19.595 -14.030 -0.321 1.00 77.00 87 GLY A O 1
ATOM 621 N N . VAL A 1 88 ? -19.224 -11.818 -0.412 1.00 86.56 88 VAL A N 1
ATOM 622 C CA . VAL A 1 88 ? -20.199 -11.547 -1.478 1.00 86.56 88 VAL A CA 1
ATOM 623 C C . VAL A 1 88 ? -19.533 -11.752 -2.849 1.00 86.56 88 VAL A C 1
ATOM 625 O O . VAL A 1 88 ? -18.643 -10.977 -3.204 1.00 86.56 88 VAL A O 1
ATOM 628 N N . PRO A 1 89 ? -19.932 -12.758 -3.652 1.00 85.81 89 PRO A N 1
ATOM 629 C CA . PRO A 1 89 ? -19.357 -12.974 -4.979 1.00 85.81 89 PRO A CA 1
ATOM 630 C C . PRO A 1 89 ? -19.810 -11.893 -5.974 1.00 85.81 89 PRO A C 1
ATOM 632 O O . PRO A 1 89 ? -20.954 -11.441 -5.917 1.00 85.81 89 PRO A O 1
ATOM 635 N N . CYS A 1 90 ? -18.931 -11.498 -6.901 1.00 83.44 90 CYS A N 1
ATOM 636 C CA . CYS A 1 90 ? -19.303 -10.613 -8.009 1.00 83.44 90 CYS A CA 1
ATOM 637 C C . CYS A 1 90 ? -19.924 -11.404 -9.167 1.00 83.44 90 CYS A C 1
ATOM 639 O O . CYS A 1 90 ? -19.329 -12.395 -9.606 1.00 83.44 90 CYS A O 1
ATOM 641 N N . PRO A 1 91 ? -21.080 -10.978 -9.704 1.00 86.62 91 PRO A N 1
ATOM 642 C CA . PRO A 1 91 ? -21.586 -11.523 -10.954 1.00 86.62 91 PRO A CA 1
ATOM 643 C C . PRO A 1 91 ? -20.773 -11.015 -12.165 1.00 86.62 91 PRO A C 1
ATOM 645 O O . PRO A 1 91 ? -20.056 -10.018 -12.054 1.00 86.62 91 PRO A O 1
ATOM 648 N N . PRO A 1 92 ? -20.874 -11.673 -13.337 1.00 76.44 92 PRO A N 1
ATOM 649 C CA . PRO A 1 92 ? -20.108 -11.304 -14.535 1.00 76.44 92 PRO A CA 1
ATOM 650 C C . PRO A 1 92 ? -20.408 -9.909 -15.103 1.00 76.44 92 PRO A C 1
ATOM 652 O O . PRO A 1 92 ? -19.615 -9.388 -15.880 1.00 76.44 92 PRO A O 1
ATOM 655 N N . ASP A 1 93 ? -21.558 -9.330 -14.765 1.00 80.00 93 ASP A N 1
ATOM 656 C CA . ASP A 1 93 ? -22.012 -7.999 -15.180 1.00 80.00 93 ASP A CA 1
ATOM 657 C C . ASP A 1 93 ? -21.767 -6.918 -14.114 1.00 80.00 93 ASP A C 1
ATOM 659 O O . ASP A 1 93 ? -22.237 -5.785 -14.254 1.00 80.00 93 ASP A O 1
ATOM 663 N N . ALA A 1 94 ? -21.024 -7.252 -13.054 1.00 86.50 94 ALA A N 1
ATOM 664 C CA . ALA A 1 94 ? -20.571 -6.278 -12.078 1.00 86.50 94 ALA A CA 1
ATOM 665 C C . ALA A 1 94 ? -19.677 -5.219 -12.730 1.00 86.50 94 ALA A C 1
ATOM 667 O O . ALA A 1 94 ? -18.845 -5.511 -13.593 1.00 86.50 94 ALA A O 1
ATOM 668 N N . PHE A 1 95 ? -19.795 -3.985 -12.247 1.00 84.62 95 PHE A N 1
ATOM 669 C CA . PHE A 1 95 ? -18.750 -3.000 -12.438 1.00 84.62 95 PHE A CA 1
ATOM 670 C C . PHE A 1 95 ? -17.551 -3.431 -11.599 1.00 84.62 95 PHE A C 1
ATOM 672 O O . PHE A 1 95 ? -17.586 -3.417 -10.366 1.00 84.62 95 PHE A O 1
ATOM 679 N N . ILE A 1 96 ? -16.486 -3.823 -12.282 1.00 78.44 96 ILE A N 1
ATOM 680 C CA . ILE A 1 96 ? -15.186 -4.046 -11.673 1.00 78.44 96 ILE A CA 1
ATOM 681 C C . ILE A 1 96 ? -14.379 -2.788 -11.987 1.00 78.44 96 ILE A C 1
ATOM 683 O O . ILE A 1 96 ? -14.082 -2.558 -13.162 1.00 78.44 96 ILE A O 1
ATOM 687 N N . PRO A 1 97 ? -14.047 -1.960 -10.979 1.00 68.56 97 PRO A N 1
ATOM 688 C CA . PRO A 1 97 ? -13.064 -0.914 -11.133 1.00 68.56 97 PRO A CA 1
ATOM 689 C C . PRO A 1 97 ? -11.838 -1.603 -11.694 1.00 68.56 97 PRO A C 1
ATOM 691 O O . PRO A 1 97 ? -11.270 -2.495 -11.059 1.00 68.56 97 PRO A O 1
ATOM 694 N N . SER A 1 98 ? -11.472 -1.249 -12.920 1.00 57.31 98 SER A N 1
ATOM 695 C CA . SER A 1 98 ? -10.179 -1.627 -13.445 1.00 57.31 98 SER A CA 1
ATOM 696 C C . SER A 1 98 ? -9.184 -0.985 -12.498 1.00 57.31 98 SER A C 1
ATOM 698 O O . SER A 1 98 ? -8.921 0.215 -12.609 1.00 57.31 98 SER A O 1
ATOM 700 N N . LYS A 1 99 ? -8.672 -1.752 -11.528 1.00 54.09 99 LYS A N 1
ATOM 701 C CA . LYS A 1 99 ? -7.448 -1.356 -10.857 1.00 54.09 99 LYS A CA 1
ATOM 702 C C . LYS A 1 99 ? -6.491 -1.071 -12.003 1.00 54.09 99 LYS A C 1
ATOM 704 O O . LYS A 1 99 ? -6.287 -1.928 -12.872 1.00 54.09 99 LYS A O 1
ATOM 709 N N . VAL A 1 100 ? -6.038 0.174 -12.088 1.00 65.38 100 VAL A N 1
ATOM 710 C CA . VAL A 1 100 ? -5.058 0.573 -13.086 1.00 65.38 100 VAL A CA 1
ATOM 711 C C . VAL A 1 100 ? -3.777 -0.118 -12.643 1.00 65.38 100 VAL A C 1
ATOM 713 O O . VAL A 1 100 ? -3.046 0.379 -11.803 1.00 65.38 100 VAL A O 1
ATOM 716 N N . THR A 1 101 ? -3.611 -1.358 -13.071 1.00 68.94 101 THR A N 1
ATOM 717 C CA . THR A 1 101 ? -2.529 -2.264 -12.690 1.00 68.94 101 THR A CA 1
ATOM 718 C C . THR A 1 101 ? -2.061 -2.980 -13.944 1.00 68.94 101 THR A C 1
ATOM 720 O O . THR A 1 101 ? -2.547 -2.690 -15.035 1.00 68.94 101 THR A O 1
ATOM 723 N N . CYS A 1 102 ? -1.142 -3.927 -13.805 1.00 78.69 102 CYS A N 1
ATOM 724 C CA . CYS A 1 102 ? -0.811 -4.893 -14.844 1.00 78.69 102 CYS A CA 1
ATOM 725 C C . CYS A 1 102 ? -1.215 -6.291 -14.379 1.00 78.69 102 CYS A C 1
ATOM 727 O O . CYS A 1 102 ? -1.124 -6.594 -13.194 1.00 78.69 102 CYS A O 1
ATOM 729 N N . GLU A 1 103 ? -1.774 -7.103 -15.282 1.00 84.25 103 GLU A N 1
ATOM 730 C CA . GLU A 1 103 ? -2.383 -8.401 -14.947 1.00 84.25 103 GLU A CA 1
ATOM 731 C C . GLU A 1 103 ? -1.646 -9.528 -15.668 1.00 84.25 103 GLU A C 1
ATOM 733 O O . GLU A 1 103 ? -2.100 -10.049 -16.691 1.00 84.25 103 GLU A O 1
ATOM 738 N N . PHE A 1 104 ? -0.496 -9.927 -15.138 1.00 83.06 104 PHE A N 1
ATOM 739 C CA . PHE A 1 104 ? 0.284 -11.008 -15.727 1.00 83.06 104 PHE A CA 1
ATOM 740 C C . PHE A 1 104 ? -0.311 -12.378 -15.383 1.00 83.06 104 PHE A C 1
ATOM 742 O O . PHE A 1 104 ? -0.792 -12.602 -14.276 1.00 83.06 104 PHE A O 1
ATOM 749 N N . ASP A 1 105 ? -0.267 -13.316 -16.332 1.00 84.75 105 ASP A N 1
ATOM 750 C CA . ASP A 1 105 ? -0.632 -14.716 -16.056 1.00 84.75 105 ASP A CA 1
ATOM 751 C C . ASP A 1 105 ? 0.404 -15.406 -15.152 1.00 84.75 105 ASP A C 1
ATOM 753 O O . ASP A 1 105 ? 0.069 -16.325 -14.408 1.00 84.75 105 ASP A O 1
ATOM 757 N N . ASN A 1 106 ? 1.658 -14.947 -15.208 1.00 82.56 106 ASN A N 1
ATOM 758 C CA . ASN A 1 106 ? 2.726 -15.295 -14.278 1.00 82.56 106 ASN A CA 1
ATOM 759 C C . ASN A 1 106 ? 3.467 -14.016 -13.901 1.00 82.56 106 ASN A C 1
ATOM 761 O O . ASN A 1 106 ? 3.811 -13.241 -14.793 1.00 82.56 106 ASN A O 1
ATOM 765 N N . GLU A 1 107 ? 3.735 -13.826 -12.612 1.00 78.75 107 GLU A N 1
ATOM 766 C CA . GLU A 1 107 ? 4.472 -12.658 -12.132 1.00 78.75 107 GLU A CA 1
ATOM 767 C C . GLU A 1 107 ? 5.859 -12.589 -12.795 1.00 78.75 107 GLU A C 1
ATOM 769 O O . GLU A 1 107 ? 6.589 -13.589 -12.777 1.00 78.75 107 GLU A O 1
ATOM 774 N N . PRO A 1 108 ? 6.225 -11.463 -13.428 1.00 82.19 108 PRO A N 1
ATOM 775 C CA . PRO A 1 108 ? 7.468 -11.383 -14.176 1.00 82.19 108 PRO A CA 1
ATOM 776 C C . PRO A 1 108 ? 8.684 -11.099 -13.293 1.00 82.19 108 PRO A C 1
ATOM 778 O O . PRO A 1 108 ? 8.599 -10.425 -12.275 1.00 82.19 108 PRO A O 1
ATOM 781 N N . GLU A 1 109 ? 9.857 -11.561 -13.735 1.00 77.62 109 GLU A N 1
ATOM 782 C CA . GLU A 1 109 ? 11.138 -11.222 -13.091 1.00 77.62 109 GLU A CA 1
ATOM 783 C C . GLU A 1 109 ? 11.654 -9.827 -13.491 1.00 77.62 109 GLU A C 1
ATOM 785 O O . GLU A 1 109 ? 12.486 -9.246 -12.794 1.00 77.62 109 GLU A O 1
ATOM 790 N N . GLY A 1 110 ? 11.191 -9.302 -14.632 1.00 77.50 110 GLY A N 1
ATOM 791 C CA . GLY A 1 110 ? 11.608 -8.011 -15.181 1.00 77.50 110 GLY A CA 1
ATOM 792 C C . GLY A 1 110 ? 10.746 -6.845 -14.683 1.00 77.50 110 GLY A C 1
ATOM 793 O O . GLY A 1 110 ? 9.559 -7.044 -14.419 1.00 77.50 110 GLY A O 1
ATOM 794 N N . PRO A 1 111 ? 11.298 -5.620 -14.596 1.00 80.12 111 PRO A N 1
ATOM 795 C CA . PRO A 1 111 ? 10.527 -4.476 -14.143 1.00 80.12 111 PRO A CA 1
ATOM 796 C C . PRO A 1 111 ? 9.541 -3.996 -15.213 1.00 80.12 111 PRO A C 1
ATOM 798 O O . PRO A 1 111 ? 9.807 -4.024 -16.419 1.00 80.12 111 PRO A O 1
ATOM 801 N N . TYR A 1 112 ? 8.394 -3.514 -14.757 1.00 84.88 112 TYR A N 1
ATOM 802 C CA . TYR A 1 112 ? 7.362 -2.922 -15.595 1.00 84.88 112 TYR A CA 1
ATOM 803 C C . TYR A 1 112 ? 6.724 -1.745 -14.860 1.00 84.88 112 TYR A C 1
ATOM 805 O O . TYR A 1 112 ? 6.838 -1.621 -13.647 1.00 84.88 112 TYR A O 1
ATOM 813 N N . TYR A 1 113 ? 6.040 -0.876 -15.591 1.00 82.00 113 TYR A N 1
ATOM 814 C CA . TYR A 1 113 ? 5.258 0.204 -15.002 1.00 82.00 113 TYR A CA 1
ATOM 815 C C . TYR A 1 113 ? 3.986 0.443 -15.800 1.00 82.00 113 TYR A C 1
ATOM 817 O O . TYR A 1 113 ? 3.816 -0.058 -16.916 1.00 82.00 113 TYR A O 1
ATOM 825 N N . ILE A 1 114 ? 3.080 1.213 -15.210 1.00 82.31 114 ILE A N 1
ATOM 826 C CA . ILE A 1 114 ? 1.854 1.630 -15.873 1.00 82.31 114 ILE A CA 1
ATOM 827 C C . ILE A 1 11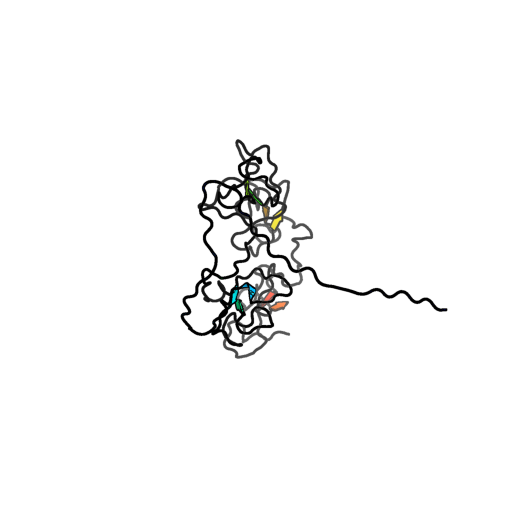4 ? 2.144 2.923 -16.634 1.00 82.31 114 ILE A C 1
ATOM 829 O O . ILE A 1 114 ? 2.463 3.951 -16.041 1.00 82.31 114 ILE A O 1
ATOM 833 N N . GLU A 1 115 ? 1.985 2.888 -17.949 1.00 83.38 115 GLU A N 1
ATOM 834 C CA . GLU A 1 115 ? 1.984 4.059 -18.812 1.00 83.38 115 GLU A CA 1
ATOM 835 C C . GLU A 1 115 ? 0.616 4.175 -19.498 1.00 83.38 115 GLU A C 1
ATOM 837 O O . GLU A 1 115 ? 0.380 3.501 -20.499 1.00 83.38 115 GLU A O 1
ATOM 842 N N . PRO A 1 116 ? -0.299 5.034 -19.009 1.00 77.94 116 PRO A N 1
ATOM 843 C CA . PRO A 1 116 ? -1.635 5.182 -19.597 1.00 77.94 116 PRO A CA 1
ATOM 844 C C . PRO A 1 116 ? -1.618 5.580 -21.079 1.00 77.94 116 PRO A C 1
ATOM 846 O O . PRO A 1 116 ? -2.555 5.290 -21.814 1.00 77.94 116 PRO A O 1
ATOM 849 N N . GLU A 1 117 ? -0.543 6.236 -21.516 1.00 77.31 117 GLU A N 1
ATOM 850 C CA . GLU A 1 117 ? -0.337 6.695 -22.890 1.00 77.31 117 GLU A CA 1
ATOM 851 C C . GLU A 1 117 ? 0.613 5.778 -23.683 1.00 77.31 117 GLU A C 1
ATOM 853 O O . GLU A 1 117 ? 1.211 6.215 -24.668 1.00 77.31 117 GLU A O 1
ATOM 858 N N . CYS A 1 118 ? 0.793 4.515 -23.271 1.00 81.38 118 CYS A N 1
ATOM 859 C CA . CYS A 1 118 ? 1.646 3.586 -24.010 1.00 81.38 118 CYS A CA 1
ATOM 860 C C . CYS A 1 118 ? 1.053 3.346 -25.411 1.00 81.38 118 CYS A C 1
ATOM 862 O O . CYS A 1 118 ? -0.077 2.866 -25.518 1.00 81.38 118 CYS A O 1
ATOM 864 N N . PRO A 1 119 ? 1.792 3.600 -26.505 1.00 74.31 119 PRO A N 1
ATOM 865 C CA . PRO A 1 119 ? 1.246 3.523 -27.865 1.00 74.31 119 PRO A CA 1
ATOM 866 C C . PRO A 1 119 ? 0.919 2.097 -28.375 1.00 74.31 119 PRO A C 1
ATOM 868 O O . PRO A 1 119 ? 0.719 1.905 -29.574 1.00 74.31 119 PRO A O 1
ATOM 871 N N . GLY A 1 120 ? 0.831 1.095 -27.492 1.00 65.81 120 GLY A N 1
ATOM 872 C CA . GLY A 1 120 ? 0.384 -0.265 -27.808 1.00 65.81 120 GLY A CA 1
ATOM 873 C C . GLY A 1 120 ? 1.332 -1.071 -28.709 1.00 65.81 120 GLY A C 1
ATOM 874 O O . GLY A 1 120 ? 2.498 -0.717 -28.899 1.00 65.81 120 GLY A O 1
ATOM 875 N N . ILE A 1 121 ? 0.812 -2.183 -29.259 1.00 56.62 121 ILE A N 1
ATOM 876 C CA . ILE A 1 121 ? 1.555 -3.169 -30.082 1.00 56.62 121 ILE A CA 1
ATOM 877 C C . ILE A 1 121 ? 2.192 -2.531 -31.332 1.00 56.62 121 ILE A C 1
ATOM 879 O O . ILE A 1 121 ? 3.239 -2.992 -31.781 1.00 56.62 121 ILE A O 1
ATOM 883 N N . ASP A 1 122 ? 1.601 -1.459 -31.866 1.00 61.03 122 ASP A N 1
ATOM 884 C CA . ASP A 1 122 ? 1.993 -0.874 -33.154 1.00 61.03 122 ASP A CA 1
ATOM 885 C C . ASP A 1 122 ? 2.950 0.329 -33.043 1.00 61.03 122 ASP A C 1
ATOM 887 O O . ASP A 1 122 ? 3.266 0.950 -34.060 1.00 61.03 122 ASP A O 1
ATOM 891 N N . GLY A 1 123 ? 3.440 0.687 -31.846 1.00 62.66 123 GLY A N 1
ATOM 892 C CA . GLY A 1 123 ? 4.265 1.899 -31.735 1.00 62.66 123 GLY A CA 1
ATOM 893 C C . GLY A 1 123 ? 5.104 2.125 -30.482 1.00 62.66 123 GLY A C 1
ATOM 894 O O . GLY A 1 123 ? 5.857 3.098 -30.463 1.00 62.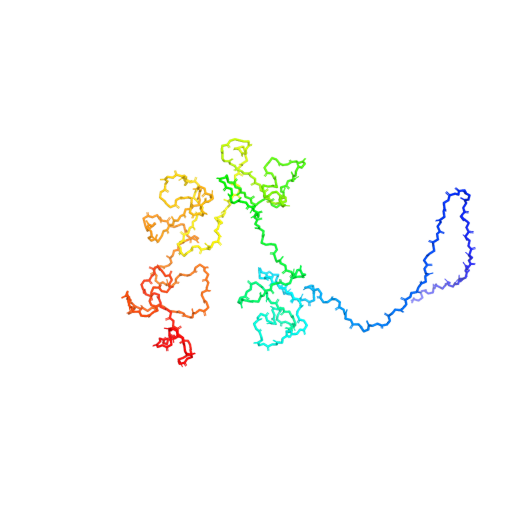66 123 GLY A O 1
ATOM 895 N N . GLY A 1 124 ? 5.034 1.278 -29.451 1.00 73.81 124 GLY A N 1
ATOM 896 C CA . GLY A 1 124 ? 5.806 1.491 -28.224 1.00 73.81 124 GLY A CA 1
ATOM 897 C C . GLY A 1 124 ? 6.592 0.267 -27.795 1.00 73.81 124 GLY A C 1
ATOM 898 O O . GLY A 1 124 ? 6.013 -0.739 -27.396 1.00 73.81 124 GLY A O 1
ATOM 899 N N . LEU A 1 125 ? 7.925 0.366 -27.821 1.00 86.12 125 LEU A N 1
ATOM 900 C CA . LEU A 1 125 ? 8.793 -0.645 -27.219 1.00 86.12 125 LEU A CA 1
ATOM 901 C C . LEU A 1 125 ? 8.367 -0.864 -25.758 1.00 86.12 125 LEU A C 1
ATOM 903 O O . LEU A 1 125 ? 8.208 0.106 -25.010 1.00 86.12 125 LEU A O 1
ATOM 907 N N . GLY A 1 126 ? 8.153 -2.126 -25.392 1.00 86.31 126 GLY A N 1
ATOM 908 C CA . GLY A 1 126 ? 7.734 -2.543 -24.056 1.00 86.31 126 GLY A CA 1
ATOM 909 C C . GLY A 1 126 ? 6.230 -2.468 -23.769 1.00 86.31 126 GLY A C 1
ATOM 910 O O . GLY A 1 126 ? 5.828 -3.002 -22.745 1.00 86.31 126 GLY A O 1
ATOM 911 N N . CYS A 1 127 ? 5.391 -1.859 -24.617 1.00 89.75 127 CYS A N 1
ATOM 912 C CA . CYS A 1 127 ? 3.948 -1.759 -24.351 1.00 89.75 127 CYS A CA 1
ATOM 913 C C . CYS A 1 127 ? 3.241 -3.118 -24.374 1.00 89.75 127 CYS A C 1
ATOM 915 O O . CYS A 1 127 ? 3.694 -4.072 -25.011 1.00 89.75 127 CYS A O 1
ATOM 917 N N . LYS A 1 128 ? 2.074 -3.167 -23.727 1.00 87.19 128 LYS A N 1
ATOM 918 C CA . LYS A 1 128 ? 1.285 -4.384 -23.537 1.00 87.19 128 LYS A CA 1
ATOM 919 C C . LYS A 1 128 ? 2.063 -5.491 -22.830 1.00 87.19 128 LYS A C 1
ATOM 921 O O . LYS A 1 128 ? 1.998 -6.659 -23.215 1.00 87.19 128 LYS A O 1
ATOM 926 N N . ALA A 1 129 ? 2.801 -5.101 -21.794 1.00 88.50 129 ALA A N 1
ATOM 927 C CA . ALA A 1 129 ? 3.689 -5.990 -21.060 1.00 88.50 129 ALA A CA 1
ATOM 928 C C . ALA A 1 129 ? 2.967 -7.229 -20.508 1.00 88.50 129 ALA A C 1
ATOM 930 O O . ALA A 1 129 ? 3.494 -8.335 -20.599 1.00 88.50 129 ALA A O 1
ATOM 931 N N . ASP A 1 130 ? 1.736 -7.060 -20.019 1.00 86.38 130 ASP A N 1
ATOM 932 C CA . ASP A 1 130 ? 0.908 -8.136 -19.463 1.00 86.38 130 ASP A CA 1
ATOM 933 C C . ASP A 1 130 ? 0.167 -8.976 -20.523 1.00 86.38 130 ASP A C 1
ATOM 935 O O . ASP A 1 130 ? -0.559 -9.911 -20.189 1.00 86.38 130 ASP A O 1
ATOM 939 N N . GLY A 1 131 ? 0.320 -8.652 -21.812 1.00 85.62 131 GLY A N 1
ATOM 940 C CA . GLY A 1 131 ? -0.366 -9.326 -22.916 1.00 85.62 131 GLY A CA 1
ATOM 941 C C . GLY A 1 131 ? -1.868 -9.027 -23.014 1.00 85.62 131 GLY A C 1
ATOM 942 O O . GLY A 1 131 ? -2.513 -9.481 -23.966 1.00 85.62 131 GLY A O 1
ATOM 943 N N . LYS A 1 132 ? -2.426 -8.220 -22.104 1.00 83.69 132 LYS A N 1
ATOM 944 C CA . LYS A 1 132 ? -3.865 -7.946 -21.987 1.00 83.69 132 LYS A CA 1
ATOM 945 C C . LYS A 1 132 ? -4.177 -6.480 -22.258 1.00 83.69 132 LYS A C 1
ATOM 947 O O . LYS A 1 132 ? -5.008 -6.200 -23.124 1.00 83.69 132 LYS A O 1
ATOM 952 N N . ARG A 1 133 ? -3.481 -5.559 -21.591 1.00 74.62 133 ARG A N 1
ATOM 953 C CA . ARG A 1 133 ? -3.777 -4.121 -21.581 1.00 74.62 133 ARG A CA 1
ATOM 954 C C . ARG A 1 133 ? -2.633 -3.311 -22.168 1.00 74.62 133 ARG A C 1
ATOM 956 O O . ARG A 1 133 ? -1.471 -3.617 -21.943 1.00 74.62 133 ARG A O 1
ATOM 963 N N . ASP A 1 134 ? -2.953 -2.261 -22.910 1.00 81.75 134 ASP A N 1
ATOM 964 C CA . ASP A 1 134 ? -1.971 -1.342 -23.493 1.00 81.75 134 ASP A CA 1
ATOM 965 C C . ASP A 1 134 ? -1.282 -0.453 -22.454 1.00 81.75 134 ASP A C 1
ATOM 967 O O . ASP A 1 134 ? -0.146 -0.061 -22.679 1.00 81.75 134 ASP A O 1
ATOM 971 N N . ILE A 1 135 ? -1.892 -0.234 -21.291 1.00 79.06 135 ILE A N 1
ATOM 972 C CA . ILE A 1 135 ? -1.333 0.596 -20.213 1.00 79.06 135 ILE A CA 1
ATOM 973 C C . ILE A 1 135 ? -0.077 0.027 -19.535 1.00 79.06 135 ILE A C 1
ATOM 975 O O . ILE A 1 135 ? 0.519 0.700 -18.706 1.00 79.06 135 ILE A O 1
ATOM 979 N N . CYS A 1 136 ? 0.318 -1.211 -19.822 1.00 86.12 136 CYS A N 1
ATOM 980 C CA . CYS A 1 136 ? 1.438 -1.872 -19.156 1.00 86.12 136 CYS A CA 1
ATOM 981 C C . CYS A 1 136 ? 2.691 -1.821 -20.012 1.00 86.12 136 CYS A C 1
ATOM 983 O O . CYS A 1 136 ? 2.662 -2.274 -21.158 1.00 86.12 136 CYS A O 1
ATOM 985 N N . ARG A 1 137 ? 3.802 -1.328 -19.459 1.00 89.62 137 ARG A N 1
ATOM 986 C CA . ARG A 1 137 ? 5.053 -1.170 -20.195 1.00 89.62 137 ARG A CA 1
ATOM 987 C C . ARG A 1 137 ? 6.244 -1.815 -19.497 1.00 89.62 137 ARG A C 1
ATOM 989 O O . ARG A 1 137 ? 6.553 -1.478 -18.360 1.00 89.62 137 ARG A O 1
ATOM 996 N N . TRP A 1 138 ? 6.961 -2.677 -20.212 1.00 89.44 138 TRP A N 1
ATOM 997 C CA . TRP A 1 138 ? 8.283 -3.149 -19.812 1.00 89.44 138 TRP A CA 1
ATOM 998 C C . TRP A 1 138 ? 9.274 -1.993 -19.787 1.00 89.44 138 TRP A C 1
ATOM 1000 O O . TRP A 1 138 ? 9.318 -1.174 -20.709 1.00 89.44 138 TRP A O 1
ATOM 1010 N N . CYS A 1 139 ? 10.099 -1.954 -18.754 1.00 87.06 139 CYS A N 1
ATOM 1011 C CA . CYS A 1 139 ? 11.105 -0.924 -18.582 1.00 87.06 139 CYS A CA 1
ATOM 1012 C C . CYS A 1 139 ? 12.350 -1.507 -17.920 1.00 87.06 139 CYS A C 1
ATOM 1014 O O . CYS A 1 139 ? 12.291 -2.553 -17.281 1.00 87.06 139 CYS A O 1
ATOM 1016 N N . GLY A 1 140 ? 13.482 -0.820 -18.052 1.00 81.25 140 GLY A N 1
ATOM 1017 C CA . GLY A 1 140 ? 14.726 -1.202 -17.396 1.00 81.25 140 GLY A CA 1
ATOM 1018 C C . GLY A 1 140 ? 15.190 -2.631 -17.709 1.00 81.25 140 GLY A C 1
ATOM 1019 O O . GLY A 1 140 ? 14.958 -3.162 -18.796 1.00 81.25 140 GLY A O 1
ATOM 1020 N N . GLY A 1 141 ? 15.893 -3.227 -16.738 1.00 71.06 141 GLY A N 1
ATOM 1021 C CA . GLY A 1 141 ? 16.428 -4.589 -16.814 1.00 71.06 141 GLY A CA 1
ATOM 1022 C C . GLY A 1 141 ? 17.608 -4.771 -17.777 1.00 71.06 141 GLY A C 1
ATOM 1023 O O . GLY A 1 141 ? 18.203 -3.810 -18.277 1.00 71.06 141 GLY A O 1
ATOM 1024 N N . ASP A 1 142 ? 17.936 -6.039 -18.029 1.00 63.44 142 ASP A N 1
ATOM 1025 C CA . ASP A 1 142 ? 18.880 -6.464 -19.062 1.00 63.44 142 ASP A CA 1
ATOM 1026 C C . ASP A 1 142 ? 18.124 -6.792 -20.361 1.00 63.44 142 ASP A C 1
ATOM 1028 O O . ASP A 1 142 ? 17.111 -7.488 -20.344 1.00 63.44 142 ASP A O 1
ATOM 1032 N N . GLY A 1 143 ? 18.621 -6.315 -21.507 1.00 75.38 143 GLY A N 1
ATOM 1033 C CA . GLY A 1 143 ? 18.045 -6.611 -22.828 1.00 75.38 143 GLY A CA 1
ATOM 1034 C C . GLY A 1 143 ? 17.309 -5.437 -23.481 1.00 75.38 143 GLY A C 1
ATOM 1035 O O . GLY A 1 143 ? 17.717 -4.282 -23.339 1.00 75.38 143 GLY A O 1
ATOM 1036 N N . ASP A 1 144 ? 16.254 -5.745 -24.242 1.00 83.88 144 ASP A N 1
ATOM 1037 C CA . ASP A 1 144 ? 15.616 -4.821 -25.197 1.00 83.88 144 ASP A CA 1
ATOM 1038 C C . ASP A 1 144 ? 14.921 -3.618 -24.541 1.00 83.88 144 ASP A C 1
ATOM 1040 O O . ASP A 1 144 ? 14.729 -2.593 -25.188 1.00 83.88 144 ASP A O 1
ATOM 1044 N N . TYR A 1 145 ? 14.588 -3.694 -23.251 1.00 85.25 145 TYR A N 1
ATOM 1045 C CA . TYR A 1 145 ? 13.885 -2.624 -22.530 1.00 85.25 145 TYR A CA 1
ATOM 1046 C C . TYR A 1 145 ? 14.812 -1.711 -21.723 1.00 85.25 145 TYR A C 1
ATOM 1048 O O . TYR A 1 145 ? 14.348 -0.737 -21.132 1.00 85.25 145 TYR A O 1
ATOM 1056 N N . ARG A 1 146 ? 16.133 -1.943 -21.766 1.00 83.12 146 ARG A N 1
ATOM 1057 C CA . ARG A 1 146 ? 17.131 -1.169 -21.009 1.00 83.12 146 ARG A CA 1
ATOM 1058 C C . ARG A 1 146 ? 17.093 0.334 -21.301 1.00 83.12 146 ARG A C 1
ATOM 1060 O O . ARG A 1 146 ? 17.449 1.137 -20.444 1.00 83.12 146 ARG A O 1
ATOM 1067 N N . SER A 1 147 ? 16.711 0.729 -22.516 1.00 82.06 147 SER A N 1
ATOM 1068 C CA . SER A 1 147 ? 16.607 2.142 -22.905 1.00 82.06 147 SER A CA 1
ATOM 1069 C C . SER A 1 147 ? 15.324 2.823 -22.423 1.00 82.06 147 SER A C 1
ATOM 1071 O O . SER A 1 147 ? 15.181 4.028 -22.611 1.00 82.06 147 SER A O 1
ATOM 1073 N N . ILE A 1 148 ? 14.376 2.066 -21.868 1.00 84.25 148 ILE A N 1
ATOM 1074 C CA . ILE A 1 148 ? 13.123 2.589 -21.329 1.00 84.25 148 ILE A CA 1
ATOM 1075 C C . ILE A 1 148 ? 13.316 2.783 -19.833 1.00 84.25 148 ILE A C 1
ATOM 1077 O O . ILE A 1 148 ? 13.466 1.822 -19.082 1.00 84.25 148 ILE A O 1
ATOM 1081 N N . GLU A 1 149 ? 13.294 4.034 -19.397 1.00 81.00 149 GLU A N 1
ATOM 1082 C CA . GLU A 1 149 ? 13.312 4.364 -17.980 1.00 81.00 149 GLU A CA 1
ATOM 1083 C C . GLU A 1 149 ? 12.001 3.924 -17.318 1.00 81.00 149 GLU A C 1
ATOM 1085 O O . GLU A 1 149 ? 10.910 4.232 -17.804 1.00 81.00 149 GLU A O 1
ATOM 1090 N N . CYS A 1 150 ? 12.108 3.180 -16.217 1.00 74.06 150 CYS A N 1
ATOM 1091 C CA . CYS A 1 150 ? 10.957 2.830 -15.398 1.00 74.06 150 CYS A CA 1
ATOM 1092 C C . CYS A 1 150 ? 10.438 4.087 -14.708 1.00 74.06 150 CYS A C 1
ATOM 1094 O O . CYS A 1 150 ? 11.046 4.547 -13.744 1.00 74.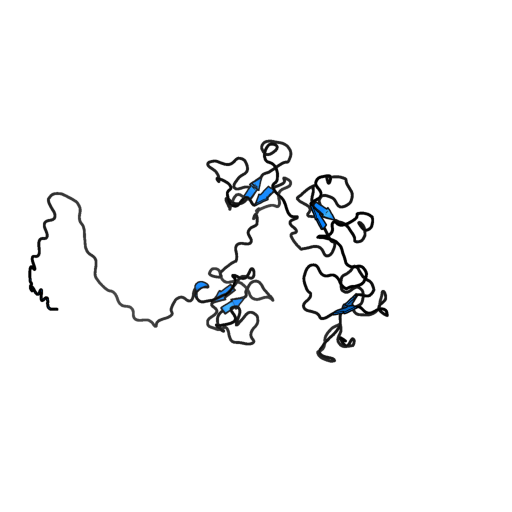06 150 CYS A O 1
ATOM 1096 N N . LYS A 1 151 ? 9.307 4.623 -15.178 1.00 74.50 151 LYS A N 1
ATOM 1097 C CA . LYS A 1 151 ? 8.598 5.734 -14.521 1.00 74.50 151 LYS A CA 1
ATOM 1098 C C . LYS A 1 151 ? 7.761 5.207 -13.359 1.00 74.50 151 LYS A C 1
ATOM 1100 O O . LYS A 1 151 ? 6.546 5.382 -13.306 1.00 74.50 151 LYS A O 1
ATOM 1105 N N . VAL A 1 152 ? 8.413 4.463 -12.483 1.00 63.34 152 VAL A N 1
ATOM 1106 C CA . VAL A 1 152 ? 7.795 3.950 -11.274 1.00 63.34 152 VAL A CA 1
ATOM 1107 C C . VAL A 1 152 ? 8.061 5.009 -10.226 1.00 63.34 152 VAL A C 1
ATOM 1109 O O . VAL A 1 152 ? 9.117 5.028 -9.614 1.00 63.34 152 VAL A O 1
ATOM 1112 N N . GLU A 1 153 ? 7.137 5.949 -10.086 1.00 62.97 153 GLU A N 1
ATOM 1113 C CA . GLU A 1 153 ? 7.208 6.945 -9.009 1.00 62.97 153 GLU A CA 1
ATOM 1114 C C . GLU A 1 153 ? 6.818 6.313 -7.658 1.00 62.97 153 GLU A C 1
ATOM 1116 O O . GLU A 1 153 ? 7.062 6.892 -6.602 1.00 62.97 153 GLU A O 1
ATOM 1121 N N . GLU A 1 154 ? 6.219 5.114 -7.671 1.00 71.06 154 GLU A N 1
ATOM 1122 C CA . GLU A 1 154 ? 5.598 4.506 -6.496 1.00 71.06 154 GLU A CA 1
ATOM 1123 C C . GLU A 1 154 ? 5.791 2.988 -6.434 1.00 71.06 154 GLU A C 1
ATOM 1125 O O . GLU A 1 154 ? 5.728 2.280 -7.435 1.00 71.06 154 GLU A O 1
ATOM 1130 N N . CYS A 1 155 ? 5.992 2.476 -5.223 1.00 82.31 155 CYS A N 1
ATOM 1131 C CA . CYS A 1 155 ? 6.137 1.048 -4.958 1.00 82.31 155 CYS A CA 1
ATOM 1132 C C . CYS A 1 155 ? 4.796 0.322 -5.016 1.00 82.31 155 CYS A C 1
ATOM 1134 O O . CYS A 1 155 ? 3.802 0.818 -4.487 1.00 82.31 155 CYS A O 1
ATOM 1136 N N . THR A 1 156 ? 4.771 -0.880 -5.594 1.00 80.62 156 THR A N 1
ATOM 1137 C CA . THR A 1 156 ? 3.523 -1.619 -5.836 1.00 80.62 156 THR A CA 1
ATOM 1138 C C . THR A 1 156 ? 3.514 -2.954 -5.112 1.00 80.62 156 THR A C 1
ATOM 1140 O O . THR A 1 156 ? 4.174 -3.900 -5.532 1.00 80.62 156 THR A O 1
ATOM 1143 N N . PHE A 1 157 ? 2.716 -3.066 -4.054 1.00 75.75 157 PHE A N 1
ATOM 1144 C CA . PHE A 1 157 ? 2.638 -4.284 -3.252 1.00 75.75 157 PHE A CA 1
ATOM 1145 C C . PHE A 1 157 ? 1.364 -5.075 -3.551 1.00 75.75 157 PHE A C 1
ATOM 1147 O O . PHE A 1 157 ? 0.276 -4.508 -3.630 1.00 75.75 157 PHE A O 1
ATOM 1154 N N . ALA A 1 158 ? 1.474 -6.406 -3.625 1.00 75.06 158 ALA A N 1
ATOM 1155 C CA . ALA A 1 158 ? 0.300 -7.283 -3.682 1.00 75.06 158 ALA A CA 1
ATOM 1156 C C . ALA A 1 158 ? -0.573 -7.160 -2.416 1.00 75.06 158 ALA A C 1
ATOM 1158 O O . ALA A 1 158 ? -1.797 -7.223 -2.494 1.00 75.06 158 ALA A O 1
ATOM 1159 N N . ASN A 1 159 ? 0.070 -6.959 -1.259 1.00 69.81 159 ASN A N 1
ATOM 1160 C CA . ASN A 1 159 ? -0.559 -6.577 0.003 1.00 69.81 159 ASN A CA 1
ATOM 1161 C C . ASN A 1 159 ? 0.264 -5.445 0.610 1.00 69.81 159 ASN A C 1
ATOM 1163 O O . ASN A 1 159 ? 1.471 -5.619 0.792 1.00 69.81 159 ASN A O 1
ATOM 1167 N N . GLU A 1 160 ? -0.364 -4.312 0.923 1.00 76.12 160 GLU A N 1
ATOM 1168 C CA . GLU A 1 160 ? 0.372 -3.186 1.490 1.00 76.12 160 GLU A CA 1
ATOM 1169 C C . GLU A 1 160 ? 1.033 -3.562 2.827 1.00 76.12 160 GLU A C 1
ATOM 1171 O O . GLU A 1 160 ? 0.368 -4.081 3.731 1.00 76.12 160 GLU A O 1
ATOM 1176 N N . PRO A 1 161 ? 2.344 -3.317 2.970 1.00 81.69 161 PRO A N 1
ATOM 1177 C CA . PRO A 1 161 ? 3.070 -3.644 4.181 1.00 81.69 161 PRO A CA 1
ATOM 1178 C C . PRO A 1 161 ? 2.795 -2.616 5.283 1.00 81.69 161 PRO A C 1
ATOM 1180 O O . PRO A 1 161 ? 2.635 -1.422 5.034 1.00 81.69 161 PRO A O 1
ATOM 1183 N N . MET A 1 162 ? 2.854 -3.081 6.533 1.00 76.75 162 MET A N 1
ATOM 1184 C CA . MET A 1 162 ? 2.864 -2.212 7.721 1.00 76.75 162 MET A CA 1
ATOM 1185 C C . MET A 1 162 ? 4.217 -1.513 7.926 1.00 76.75 162 MET A C 1
ATOM 1187 O O . MET A 1 162 ? 4.332 -0.601 8.730 1.00 76.75 162 MET A O 1
ATOM 1191 N N . ILE A 1 163 ? 5.262 -1.946 7.222 1.00 83.94 163 ILE A N 1
ATOM 1192 C CA . ILE A 1 163 ? 6.584 -1.316 7.261 1.00 83.94 163 ILE A CA 1
ATOM 1193 C C . ILE A 1 163 ? 6.554 -0.126 6.295 1.00 83.94 163 ILE A C 1
ATOM 1195 O O . ILE A 1 163 ? 6.153 -0.314 5.141 1.00 83.94 163 ILE A O 1
ATOM 1199 N N . PRO A 1 164 ? 6.968 1.086 6.705 1.00 87.06 164 PRO A N 1
ATOM 1200 C CA . PRO A 1 164 ? 6.975 2.218 5.800 1.00 87.06 164 PRO A CA 1
ATOM 1201 C C . PRO A 1 164 ? 8.032 2.000 4.717 1.00 87.06 164 PRO A C 1
ATOM 1203 O O . PRO A 1 164 ? 9.080 1.379 4.919 1.00 87.06 164 PRO A O 1
ATOM 1206 N N . PHE A 1 165 ? 7.735 2.526 3.542 1.00 90.44 165 PHE A N 1
ATOM 1207 C CA . PHE A 1 165 ? 8.581 2.422 2.374 1.00 90.44 165 PHE A CA 1
ATOM 1208 C C . PHE A 1 165 ? 8.561 3.737 1.611 1.00 90.44 165 PHE A C 1
ATOM 1210 O O . PHE A 1 165 ? 7.638 4.544 1.750 1.00 90.44 165 PHE A O 1
ATOM 1217 N N . TYR A 1 166 ? 9.582 3.933 0.796 1.00 90.19 166 TYR A N 1
ATOM 1218 C CA . TYR A 1 166 ? 9.680 5.049 -0.125 1.00 90.19 166 TYR A CA 1
ATOM 1219 C C . TYR A 1 166 ? 10.462 4.628 -1.366 1.00 90.19 166 TYR A C 1
ATOM 1221 O O . TYR A 1 166 ? 11.113 3.580 -1.388 1.00 90.19 166 TYR A O 1
ATOM 1229 N N . TYR A 1 167 ? 10.377 5.449 -2.403 1.00 88.94 167 TYR A N 1
ATOM 1230 C CA . TYR A 1 167 ? 11.179 5.278 -3.599 1.00 88.94 167 TYR A CA 1
ATOM 1231 C C . TYR A 1 167 ? 12.536 5.971 -3.417 1.00 88.94 167 TYR A C 1
ATOM 1233 O O . TYR A 1 167 ? 12.600 7.169 -3.136 1.00 88.94 167 TYR A O 1
ATOM 1241 N N . ASP A 1 168 ? 13.615 5.206 -3.535 1.00 90.75 168 ASP A N 1
ATOM 1242 C CA . ASP A 1 168 ? 14.993 5.634 -3.314 1.00 90.75 168 ASP A CA 1
ATOM 1243 C C . ASP A 1 168 ? 15.804 5.438 -4.601 1.00 90.75 168 ASP A C 1
ATOM 1245 O O . ASP A 1 168 ? 16.069 4.317 -5.029 1.00 90.75 168 ASP A O 1
ATOM 1249 N N . GLU A 1 169 ? 16.224 6.536 -5.227 1.00 87.31 169 GLU A N 1
ATOM 1250 C CA . GLU A 1 169 ? 16.987 6.503 -6.482 1.00 87.31 169 GLU A CA 1
ATOM 1251 C C . GLU A 1 169 ? 18.354 5.813 -6.353 1.00 87.31 169 GLU A C 1
ATOM 1253 O O . GLU A 1 169 ? 18.885 5.296 -7.339 1.00 87.31 169 GLU A O 1
ATOM 1258 N N . GLU A 1 170 ? 18.930 5.779 -5.147 1.00 88.94 170 GLU A N 1
ATOM 1259 C CA . GLU A 1 170 ? 20.228 5.145 -4.880 1.00 88.94 170 GLU A CA 1
ATOM 1260 C C . GLU A 1 170 ? 20.093 3.647 -4.547 1.00 88.94 170 GLU A C 1
ATOM 1262 O O . GLU A 1 170 ? 21.084 2.906 -4.481 1.00 88.94 170 GLU A O 1
ATOM 1267 N N . CYS A 1 171 ? 18.861 3.180 -4.352 1.00 91.94 171 CYS A N 1
ATOM 1268 C CA . CYS A 1 171 ? 18.541 1.829 -3.931 1.00 91.94 171 CYS A CA 1
ATOM 1269 C C . CYS A 1 171 ? 18.596 0.836 -5.099 1.00 91.94 171 CYS A C 1
ATOM 1271 O O . CYS A 1 171 ? 18.101 1.079 -6.200 1.00 91.94 171 CYS A O 1
ATOM 1273 N N . HIS A 1 172 ? 19.254 -0.297 -4.857 1.00 87.94 172 HIS A N 1
ATOM 1274 C CA . HIS A 1 172 ? 19.448 -1.366 -5.831 1.00 87.94 172 HIS A CA 1
ATOM 1275 C C . HIS A 1 172 ? 19.593 -2.723 -5.136 1.00 87.94 172 HIS A C 1
ATOM 1277 O O . HIS A 1 172 ? 19.728 -2.809 -3.911 1.00 87.94 172 HIS A O 1
ATOM 1283 N N . GLU A 1 173 ? 19.548 -3.803 -5.919 1.00 81.56 173 GLU A N 1
ATOM 1284 C CA . GLU A 1 173 ? 19.613 -5.166 -5.391 1.00 81.56 173 GLU A CA 1
ATOM 1285 C C . GLU A 1 173 ? 20.849 -5.400 -4.509 1.00 81.56 173 GLU A C 1
ATOM 1287 O O . GLU A 1 173 ? 21.962 -4.979 -4.824 1.00 81.56 173 GLU A O 1
ATOM 1292 N N . GLY A 1 174 ? 20.642 -6.094 -3.387 1.00 84.19 174 GLY A N 1
ATOM 1293 C CA . GLY A 1 174 ? 21.688 -6.392 -2.406 1.00 84.19 174 GLY A CA 1
ATOM 1294 C C . GLY A 1 174 ? 21.847 -5.349 -1.295 1.00 84.19 174 GLY A C 1
ATOM 1295 O O . GLY A 1 174 ? 22.500 -5.644 -0.293 1.00 84.19 174 GLY A O 1
ATOM 1296 N N . ILE A 1 175 ? 21.221 -4.173 -1.405 1.00 93.19 175 ILE A N 1
ATOM 1297 C CA . ILE A 1 175 ? 21.151 -3.198 -0.309 1.00 93.19 175 ILE A CA 1
ATOM 1298 C C . ILE A 1 175 ? 19.987 -3.530 0.636 1.00 93.19 175 ILE A C 1
ATOM 1300 O O . ILE A 1 175 ? 18.895 -3.906 0.212 1.00 93.19 175 ILE A O 1
ATOM 1304 N N . LEU A 1 176 ? 20.211 -3.364 1.945 1.00 93.19 176 LEU A N 1
ATOM 1305 C CA . LEU A 1 176 ? 19.187 -3.592 2.964 1.00 93.19 176 LEU A CA 1
ATOM 1306 C C . LEU A 1 176 ? 17.957 -2.699 2.730 1.00 93.19 176 LEU A C 1
ATOM 1308 O O . LEU A 1 176 ? 18.066 -1.473 2.647 1.00 93.19 176 LEU A O 1
ATOM 1312 N N . GLY A 1 177 ? 16.791 -3.342 2.678 1.00 91.50 177 GLY A N 1
ATOM 1313 C CA . GLY A 1 177 ? 15.494 -2.695 2.490 1.00 91.50 177 GLY A CA 1
ATOM 1314 C C . GLY A 1 177 ? 15.107 -2.485 1.031 1.00 91.50 177 GLY A C 1
ATOM 1315 O O . GLY A 1 177 ? 13.938 -2.223 0.793 1.00 91.50 177 GLY A O 1
ATOM 1316 N N . CYS A 1 178 ? 16.038 -2.626 0.083 1.00 94.31 178 CYS A N 1
ATOM 1317 C CA . CYS A 1 178 ? 15.777 -2.457 -1.345 1.00 94.31 178 CYS A CA 1
ATOM 1318 C C . CYS A 1 178 ? 14.983 -3.609 -1.949 1.00 94.31 178 CYS A C 1
ATOM 1320 O O . CYS A 1 178 ? 14.963 -4.713 -1.401 1.00 94.31 178 CYS A O 1
ATOM 1322 N N . LYS A 1 179 ? 14.353 -3.342 -3.100 1.00 88.69 179 LYS A N 1
ATOM 1323 C CA . LYS A 1 179 ? 13.393 -4.257 -3.727 1.00 88.69 179 LYS A CA 1
ATOM 1324 C C . LYS A 1 179 ? 12.261 -4.635 -2.764 1.00 88.69 179 LYS A C 1
ATOM 1326 O O . LYS A 1 179 ? 11.856 -5.792 -2.683 1.00 88.69 179 LYS A O 1
ATOM 1331 N N . ALA A 1 180 ? 11.786 -3.646 -2.005 1.00 90.38 180 ALA A N 1
ATOM 1332 C CA . ALA A 1 180 ? 10.816 -3.816 -0.925 1.00 90.38 180 ALA A CA 1
ATOM 1333 C C . ALA A 1 180 ? 9.523 -4.498 -1.389 1.00 90.38 180 ALA A C 1
ATOM 1335 O O . ALA A 1 180 ? 8.978 -5.343 -0.682 1.00 90.38 180 ALA A O 1
ATOM 1336 N N . ASP A 1 181 ? 9.056 -4.158 -2.587 1.00 85.69 181 ASP A N 1
ATOM 1337 C CA . ASP A 1 181 ? 7.840 -4.703 -3.185 1.00 85.69 181 ASP A CA 1
ATOM 1338 C C . ASP A 1 181 ? 8.067 -5.982 -4.008 1.00 85.69 181 ASP A C 1
ATOM 1340 O O . ASP A 1 181 ? 7.125 -6.545 -4.558 1.00 85.69 181 ASP A O 1
ATOM 1344 N N . GLY A 1 182 ? 9.310 -6.471 -4.072 1.00 83.56 182 GLY A N 1
ATOM 1345 C CA . GLY A 1 182 ? 9.692 -7.656 -4.837 1.00 83.56 182 GLY A CA 1
ATOM 1346 C C . GLY A 1 182 ? 9.871 -7.418 -6.338 1.00 83.56 182 GLY A C 1
ATOM 1347 O O . GLY A 1 182 ? 10.388 -8.307 -7.014 1.00 83.56 182 GLY A O 1
ATOM 1348 N N . ILE A 1 183 ? 9.528 -6.231 -6.846 1.00 77.44 183 ILE A N 1
ATOM 1349 C CA . ILE 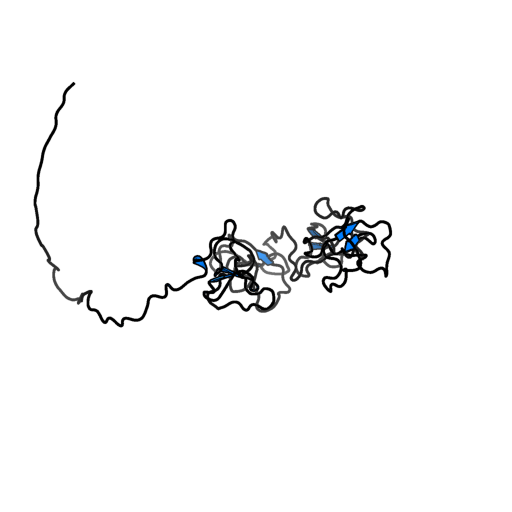A 1 183 ? 9.498 -5.917 -8.282 1.00 77.44 183 ILE A CA 1
ATOM 1350 C C . ILE A 1 183 ? 10.504 -4.803 -8.594 1.00 77.44 183 ILE A C 1
ATOM 1352 O O . ILE A 1 183 ? 11.389 -4.964 -9.437 1.00 77.44 183 ILE A O 1
ATOM 1356 N N . HIS A 1 184 ? 10.436 -3.687 -7.870 1.00 81.12 184 HIS A N 1
ATOM 1357 C CA . HIS A 1 184 ? 11.185 -2.474 -8.166 1.00 81.12 184 HIS A CA 1
ATOM 1358 C C . HIS A 1 184 ? 12.431 -2.353 -7.295 1.00 81.12 184 HIS A C 1
ATOM 1360 O O . HIS A 1 184 ? 12.355 -2.142 -6.087 1.00 81.12 184 HIS A O 1
ATOM 1366 N N . ALA A 1 185 ? 13.612 -2.392 -7.918 1.00 85.62 185 ALA A N 1
ATOM 1367 C CA . ALA A 1 185 ? 14.893 -2.317 -7.208 1.00 85.62 185 ALA A CA 1
ATOM 1368 C C . ALA A 1 185 ? 15.041 -1.069 -6.313 1.00 85.62 185 ALA A C 1
ATOM 1370 O O . ALA A 1 185 ? 15.686 -1.146 -5.269 1.00 85.62 185 ALA A O 1
ATOM 1371 N N . LYS A 1 186 ? 14.407 0.041 -6.708 1.00 89.00 186 LYS A N 1
ATOM 1372 C CA . LYS A 1 186 ? 14.450 1.345 -6.031 1.00 89.00 186 LYS A CA 1
ATOM 1373 C C . LYS A 1 186 ? 13.437 1.495 -4.892 1.00 89.00 186 LYS A C 1
ATOM 1375 O O . LYS A 1 186 ? 13.492 2.460 -4.140 1.00 89.00 186 LYS A O 1
ATOM 1380 N N . CYS A 1 187 ? 12.523 0.546 -4.723 1.00 90.75 187 CYS A N 1
ATOM 1381 C CA . CYS A 1 187 ? 11.596 0.558 -3.601 1.00 90.75 187 CYS A CA 1
ATOM 1382 C C . CYS A 1 187 ? 12.286 0.112 -2.323 1.00 90.75 187 CYS A C 1
ATOM 1384 O O . CYS A 1 187 ? 12.862 -0.978 -2.282 1.00 90.75 187 CYS A O 1
ATOM 1386 N N . ARG A 1 188 ? 12.223 0.947 -1.281 1.00 94.00 188 ARG A N 1
ATOM 1387 C CA . ARG A 1 188 ? 13.000 0.751 -0.061 1.00 94.00 188 ARG A CA 1
ATOM 1388 C C . ARG A 1 188 ? 12.163 0.815 1.207 1.00 94.00 188 ARG A C 1
ATOM 1390 O O . ARG A 1 188 ? 11.484 1.807 1.445 1.00 94.00 188 ARG A O 1
ATOM 1397 N N . PHE A 1 189 ? 12.276 -0.201 2.057 1.00 93.56 189 PHE A N 1
ATOM 1398 C CA . PHE A 1 189 ? 11.772 -0.156 3.430 1.00 93.56 189 PHE A CA 1
ATOM 1399 C C . PHE A 1 189 ? 12.639 0.732 4.335 1.00 93.56 189 PHE A C 1
ATOM 1401 O O . PHE A 1 189 ? 13.865 0.762 4.197 1.00 93.56 189 PHE A O 1
ATOM 1408 N N . CYS A 1 190 ? 12.014 1.417 5.292 1.00 92.12 190 CYS A N 1
ATOM 1409 C CA . CYS A 1 190 ? 12.683 2.306 6.247 1.00 92.12 190 CYS A CA 1
ATOM 1410 C C . CYS A 1 190 ? 12.015 2.261 7.632 1.00 92.12 190 CYS A C 1
ATOM 1412 O O . CYS A 1 190 ? 11.017 1.567 7.802 1.00 92.12 190 CYS A O 1
ATOM 1414 N N . GLY A 1 191 ? 12.571 2.961 8.629 1.00 84.50 191 GLY A N 1
ATOM 1415 C CA . GLY A 1 191 ? 11.894 3.408 9.863 1.00 84.50 191 GLY A CA 1
ATOM 1416 C C . GLY A 1 191 ? 11.371 2.360 10.857 1.00 84.50 191 GLY A C 1
ATOM 1417 O O . GLY A 1 191 ? 11.121 2.700 12.007 1.00 84.50 191 GLY A O 1
ATOM 1418 N N . ALA A 1 192 ? 11.229 1.097 10.468 1.00 81.38 192 ALA A N 1
ATOM 1419 C CA . ALA A 1 192 ? 10.718 0.019 11.304 1.00 81.38 192 ALA A CA 1
ATOM 1420 C C . ALA A 1 192 ? 11.602 -1.216 11.160 1.00 81.38 192 ALA A C 1
ATOM 1422 O O . ALA A 1 192 ? 12.147 -1.476 10.090 1.00 81.38 192 ALA A O 1
ATOM 1423 N N . ARG A 1 193 ? 11.750 -1.998 12.234 1.00 78.12 193 ARG A N 1
ATOM 1424 C CA . ARG A 1 193 ? 12.641 -3.169 12.244 1.00 78.12 193 ARG A CA 1
ATOM 1425 C C . ARG A 1 193 ? 12.284 -4.165 11.131 1.00 78.12 193 ARG A C 1
ATOM 1427 O O . ARG A 1 193 ? 11.108 -4.483 10.970 1.00 78.12 193 ARG A O 1
ATOM 1434 N N . PRO A 1 194 ? 13.282 -4.722 10.420 1.00 86.50 194 PRO A N 1
ATOM 1435 C CA . PRO A 1 194 ? 14.736 -4.596 10.632 1.00 86.50 194 PRO A CA 1
ATOM 1436 C C . PRO A 1 194 ? 15.405 -3.369 9.964 1.00 86.50 194 PRO A C 1
ATOM 1438 O O . PRO A 1 194 ? 16.624 -3.333 9.822 1.00 86.50 194 PRO A O 1
ATOM 1441 N N . TYR A 1 195 ? 14.627 -2.386 9.520 1.00 90.12 195 TYR A N 1
ATOM 1442 C CA . TYR A 1 195 ? 15.042 -1.205 8.752 1.00 90.12 195 TYR A CA 1
ATOM 1443 C C . TYR A 1 195 ? 15.061 0.090 9.581 1.00 90.12 195 TYR A C 1
ATOM 1445 O O . TYR A 1 195 ? 15.091 1.181 9.019 1.00 90.12 195 TYR A O 1
ATOM 1453 N N . ASP A 1 196 ? 15.076 -0.008 10.910 1.00 83.88 196 ASP A N 1
ATOM 1454 C CA . ASP A 1 196 ? 15.111 1.124 11.848 1.00 83.88 196 ASP A CA 1
ATOM 1455 C C . ASP A 1 196 ? 16.371 1.996 11.701 1.00 83.88 196 ASP A C 1
ATOM 1457 O O . ASP A 1 196 ? 16.355 3.178 12.028 1.00 83.88 196 ASP A O 1
ATOM 1461 N N . GLY A 1 197 ? 17.451 1.446 11.137 1.00 86.38 197 GLY A N 1
ATOM 1462 C CA . GLY A 1 197 ? 18.651 2.205 10.767 1.00 86.38 197 GLY A CA 1
ATOM 1463 C C . GLY A 1 197 ? 18.552 3.000 9.456 1.00 86.38 197 GLY A C 1
ATOM 1464 O O . GLY A 1 197 ? 19.501 3.706 9.115 1.00 86.38 197 GLY A O 1
ATOM 1465 N N . ILE A 1 198 ? 17.456 2.875 8.698 1.00 92.12 198 ILE A N 1
ATOM 1466 C CA . ILE A 1 198 ? 17.244 3.569 7.421 1.00 92.12 198 ILE A CA 1
ATOM 1467 C C . ILE A 1 198 ? 16.257 4.723 7.661 1.00 92.12 198 ILE A C 1
ATOM 1469 O O . ILE A 1 198 ? 15.092 4.461 7.976 1.00 92.12 198 ILE A O 1
ATOM 1473 N N . PRO A 1 199 ? 16.685 5.993 7.525 1.00 90.06 199 PRO A N 1
ATOM 1474 C CA . PRO A 1 199 ? 15.813 7.136 7.765 1.00 90.06 199 PRO A CA 1
ATOM 1475 C C . PRO A 1 199 ? 14.741 7.239 6.678 1.00 90.06 199 PRO A C 1
ATOM 1477 O O . PRO A 1 199 ? 15.050 7.213 5.489 1.00 90.06 199 PRO A O 1
ATOM 1480 N N . CYS A 1 200 ? 13.482 7.394 7.086 1.00 89.31 200 CYS A N 1
ATOM 1481 C CA . CYS A 1 200 ? 12.394 7.645 6.147 1.00 89.31 200 CYS A CA 1
ATOM 1482 C C . CYS A 1 200 ? 12.365 9.122 5.706 1.00 89.31 200 CYS A C 1
ATOM 1484 O O . CYS A 1 200 ? 12.582 10.019 6.538 1.00 89.31 200 CYS A O 1
ATOM 1486 N N . PRO A 1 201 ? 12.038 9.414 4.432 1.00 89.19 201 PRO A N 1
ATOM 1487 C CA . PRO A 1 201 ? 11.702 10.770 4.010 1.00 89.19 201 PRO A CA 1
ATOM 1488 C C . PRO A 1 201 ? 10.424 11.249 4.706 1.00 89.19 201 PRO A C 1
ATOM 1490 O O . PRO A 1 201 ? 9.635 10.440 5.188 1.00 89.19 201 PRO A O 1
ATOM 1493 N N . ALA A 1 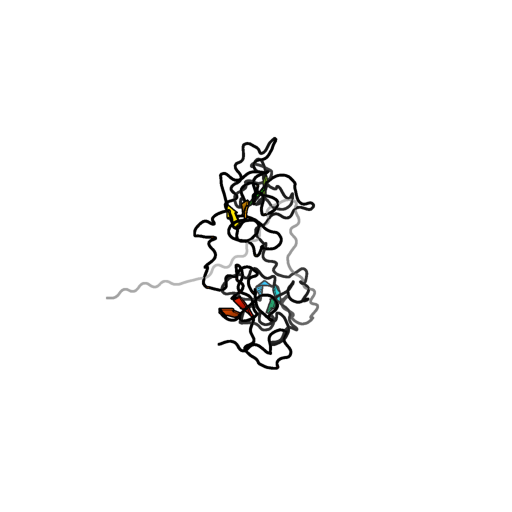202 ? 10.184 12.562 4.719 1.00 80.38 202 ALA A N 1
ATOM 1494 C CA . ALA A 1 202 ? 9.044 13.169 5.418 1.00 80.38 202 ALA A CA 1
ATOM 1495 C C . ALA A 1 202 ? 7.678 12.565 5.036 1.00 80.38 202 ALA A C 1
ATOM 1497 O O . ALA A 1 202 ? 6.792 12.476 5.877 1.00 80.38 202 ALA A O 1
ATOM 1498 N N . THR A 1 203 ? 7.514 12.106 3.793 1.00 73.69 203 THR A N 1
ATOM 1499 C CA . THR A 1 203 ? 6.287 11.451 3.305 1.00 73.69 203 THR A CA 1
ATOM 1500 C C . THR A 1 203 ? 6.068 10.039 3.855 1.00 73.69 203 THR A C 1
ATOM 1502 O O . THR A 1 203 ? 4.953 9.533 3.789 1.00 73.69 203 THR A O 1
ATOM 1505 N N . ALA A 1 204 ? 7.106 9.403 4.400 1.00 81.94 204 ALA A N 1
ATOM 1506 C CA . ALA A 1 204 ? 7.072 8.055 4.964 1.00 81.94 204 ALA A CA 1
ATOM 1507 C C . ALA A 1 204 ? 7.506 8.023 6.442 1.00 81.94 204 ALA A C 1
ATOM 1509 O O . ALA A 1 204 ? 7.757 6.950 6.987 1.00 81.94 204 ALA A O 1
ATOM 1510 N N . GLN A 1 205 ? 7.638 9.187 7.087 1.00 82.62 205 GLN A N 1
ATOM 1511 C CA . GLN A 1 205 ? 8.007 9.271 8.496 1.00 82.62 205 GLN A CA 1
ATOM 1512 C C . GLN A 1 205 ? 6.870 8.779 9.386 1.00 82.62 205 GLN A C 1
ATOM 1514 O O . GLN A 1 205 ? 5.713 9.165 9.227 1.00 82.62 205 GLN A O 1
ATOM 1519 N N . ILE A 1 206 ? 7.242 7.938 10.345 1.00 82.94 206 ILE A N 1
ATOM 1520 C CA . ILE A 1 206 ? 6.355 7.463 11.393 1.00 82.94 206 ILE A CA 1
ATOM 1521 C C . ILE A 1 206 ? 6.426 8.469 12.560 1.00 82.94 206 ILE A C 1
ATOM 1523 O O . ILE A 1 206 ? 7.536 8.784 12.998 1.00 82.94 206 ILE A O 1
ATOM 1527 N N . PRO A 1 207 ? 5.294 8.989 13.063 1.00 86.88 207 PRO A N 1
ATOM 1528 C CA . PRO A 1 207 ? 5.269 9.817 14.266 1.00 86.88 207 PRO A CA 1
ATOM 1529 C C . PRO A 1 207 ? 5.659 8.992 15.498 1.00 86.88 207 PRO A C 1
ATOM 1531 O O . PRO A 1 207 ? 5.097 7.928 15.711 1.00 86.88 207 PRO A O 1
ATOM 1534 N N . GLU A 1 208 ? 6.588 9.485 16.319 1.00 85.94 208 GLU A N 1
ATOM 1535 C CA . GLU A 1 208 ? 7.102 8.744 17.488 1.00 85.94 208 GLU A CA 1
ATOM 1536 C C . GLU A 1 208 ? 6.119 8.689 18.672 1.00 85.94 208 GLU A C 1
ATOM 1538 O O . GLU A 1 208 ? 6.246 7.834 19.549 1.00 85.94 208 GLU A O 1
ATOM 1543 N N . ASP A 1 209 ? 5.167 9.621 18.724 1.00 90.50 209 ASP A N 1
ATOM 1544 C CA . ASP A 1 209 ? 4.258 9.873 19.846 1.00 90.50 209 ASP A CA 1
ATOM 1545 C C . ASP A 1 209 ? 2.778 9.664 19.486 1.00 90.50 209 ASP A C 1
ATOM 1547 O O . ASP A 1 209 ? 1.878 10.129 20.191 1.00 90.50 209 ASP A O 1
ATOM 1551 N N . ALA A 1 210 ? 2.510 8.954 18.390 1.00 91.38 210 ALA A N 1
ATOM 1552 C CA . ALA A 1 210 ? 1.162 8.627 17.959 1.00 91.38 210 ALA A CA 1
ATOM 1553 C C . ALA A 1 210 ? 1.099 7.251 17.292 1.00 91.38 210 ALA A C 1
ATOM 1555 O O . ALA A 1 210 ? 2.054 6.778 16.684 1.00 91.38 210 ALA A O 1
ATOM 1556 N N . CYS A 1 211 ? -0.075 6.626 17.372 1.00 90.38 211 CYS A N 1
ATOM 1557 C CA . CYS A 1 211 ? -0.382 5.464 16.550 1.00 90.38 211 CYS A CA 1
ATOM 1558 C C . CYS A 1 211 ? -0.235 5.821 15.071 1.00 90.38 211 CYS A C 1
ATOM 1560 O O . CYS A 1 211 ? -0.737 6.863 14.639 1.00 90.38 211 CYS A O 1
ATOM 1562 N N . TRP A 1 212 ? 0.383 4.939 14.293 1.00 87.50 212 TRP A N 1
ATOM 1563 C CA . TRP A 1 212 ? 0.550 5.157 12.862 1.00 87.50 212 TRP A CA 1
ATOM 1564 C C . TRP A 1 212 ? 0.016 3.985 12.059 1.00 87.50 212 TRP A C 1
ATOM 1566 O O . TRP A 1 212 ? 0.509 2.869 12.160 1.00 87.50 212 TRP A O 1
ATOM 1576 N N . PHE A 1 213 ? -0.961 4.255 11.204 1.00 83.50 213 PHE A N 1
ATOM 1577 C CA . PHE A 1 213 ? -1.472 3.278 10.260 1.00 83.50 213 PHE A CA 1
ATOM 1578 C C . PHE A 1 213 ? -1.359 3.845 8.855 1.00 83.50 213 PHE A C 1
ATOM 1580 O O . PHE A 1 213 ? -1.729 4.991 8.608 1.00 83.50 213 PHE A O 1
ATOM 1587 N N . ARG A 1 214 ? -0.869 3.033 7.915 1.00 72.62 214 ARG A N 1
ATOM 1588 C CA . ARG A 1 214 ? -0.934 3.387 6.492 1.00 72.62 214 ARG A CA 1
ATOM 1589 C C . ARG A 1 214 ? -2.381 3.391 5.996 1.00 72.62 214 ARG A C 1
ATOM 1591 O O . ARG A 1 214 ? -2.772 4.301 5.277 1.00 72.62 214 ARG A O 1
ATOM 1598 N N . ASN A 1 215 ? -3.160 2.403 6.436 1.00 73.31 215 ASN A N 1
ATOM 1599 C CA . ASN A 1 215 ? -4.598 2.325 6.214 1.00 73.31 215 ASN A CA 1
ATOM 1600 C C . ASN A 1 215 ? -5.318 2.366 7.551 1.00 73.31 215 ASN A C 1
ATOM 1602 O O . ASN A 1 215 ? -5.037 1.544 8.423 1.00 73.31 215 ASN A O 1
ATOM 1606 N N . GLU A 1 216 ? -6.259 3.293 7.681 1.00 83.25 216 GLU A N 1
ATOM 1607 C CA . GLU A 1 216 ? -7.036 3.467 8.901 1.00 83.25 216 GLU A CA 1
ATOM 1608 C C . GLU A 1 216 ? -7.774 2.161 9.263 1.00 83.25 216 GLU A C 1
ATOM 1610 O O . GLU A 1 216 ? -8.578 1.662 8.464 1.00 83.25 216 GLU A O 1
ATOM 1615 N N . PRO A 1 217 ? -7.514 1.567 10.440 1.00 85.94 217 PRO A N 1
ATOM 1616 C CA . PRO A 1 217 ? -8.188 0.348 10.850 1.00 85.94 217 PRO A CA 1
ATOM 1617 C C . PRO A 1 217 ? -9.652 0.627 11.207 1.00 85.94 217 PRO A C 1
ATOM 1619 O O . PRO A 1 217 ? -9.998 1.647 11.793 1.00 85.94 217 PRO A O 1
ATOM 1622 N N . ALA A 1 218 ? -10.529 -0.344 10.942 1.00 87.50 218 ALA A N 1
ATOM 1623 C CA . ALA A 1 218 ? -11.928 -0.269 11.380 1.00 87.50 218 ALA A CA 1
ATOM 1624 C C . ALA A 1 218 ? -12.090 -0.405 12.908 1.00 87.50 218 ALA A C 1
ATOM 1626 O O . ALA A 1 218 ? -13.129 -0.056 13.468 1.00 87.50 218 ALA A O 1
ATOM 1627 N N . ILE A 1 219 ? -11.080 -0.963 13.578 1.00 88.62 219 ILE A N 1
ATOM 1628 C CA . ILE A 1 219 ? -11.056 -1.155 15.028 1.00 88.62 219 ILE A CA 1
ATOM 1629 C C . ILE A 1 219 ? -10.537 0.138 15.657 1.00 88.62 219 ILE A C 1
ATOM 1631 O O . ILE A 1 219 ? -9.446 0.574 15.284 1.00 88.62 219 ILE A O 1
ATOM 1635 N N . PRO A 1 220 ? -11.265 0.744 16.611 1.00 92.50 220 PRO A N 1
ATOM 1636 C CA . PRO A 1 220 ? -10.811 1.975 17.230 1.00 92.50 220 PRO A CA 1
ATOM 1637 C C . PRO A 1 220 ? -9.556 1.722 18.067 1.00 92.50 220 PRO A C 1
ATOM 1639 O O . PRO A 1 220 ? -9.326 0.626 18.588 1.00 92.50 220 PRO A O 1
ATOM 1642 N N . TYR A 1 221 ? -8.735 2.754 18.193 1.00 94.56 221 TYR A N 1
ATOM 1643 C CA . TYR A 1 221 ? -7.451 2.687 18.870 1.00 94.56 221 TYR A CA 1
ATOM 1644 C C . TYR A 1 221 ? -7.131 4.014 19.550 1.00 94.56 221 TYR A C 1
ATOM 1646 O O . TYR A 1 221 ? -7.741 5.047 19.271 1.00 94.56 221 TYR A O 1
ATOM 1654 N N . PHE A 1 222 ? -6.155 3.988 20.449 1.00 96.06 222 PHE A N 1
ATOM 1655 C CA . PHE A 1 222 ? -5.640 5.183 21.099 1.00 96.06 222 PHE A CA 1
ATOM 1656 C C . PHE A 1 222 ? -4.194 4.981 21.557 1.00 96.06 222 PHE A C 1
ATOM 1658 O O . PHE A 1 222 ? -3.696 3.856 21.646 1.00 96.06 222 PHE A O 1
ATOM 1665 N N . TRP A 1 223 ? -3.522 6.088 21.862 1.00 96.25 223 TRP A N 1
ATOM 1666 C CA . TRP A 1 223 ? -2.195 6.069 22.464 1.00 96.25 223 TRP A CA 1
ATOM 1667 C C . TRP A 1 223 ? -2.294 5.853 23.978 1.00 96.25 223 TRP A C 1
ATOM 1669 O O . TRP A 1 223 ? -2.884 6.666 24.693 1.00 96.25 223 TRP A O 1
ATOM 1679 N N . ASN A 1 224 ? -1.713 4.764 24.475 1.00 96.25 224 ASN A N 1
ATOM 1680 C CA . ASN A 1 224 ? -1.705 4.396 25.884 1.00 96.25 224 ASN A CA 1
ATOM 1681 C C . ASN A 1 224 ? -0.274 4.270 26.422 1.00 96.25 224 ASN A C 1
ATOM 1683 O O . ASN A 1 224 ? 0.409 3.279 26.183 1.00 96.25 224 ASN A O 1
ATOM 1687 N N . GLU A 1 225 ? 0.147 5.208 27.270 1.00 95.56 225 GLU A N 1
ATOM 1688 C CA . GLU A 1 225 ? 1.463 5.177 27.931 1.00 95.56 225 GLU A CA 1
ATOM 1689 C C . GLU A 1 225 ? 1.703 3.919 28.787 1.00 95.56 225 GLU A C 1
ATOM 1691 O O . GLU A 1 225 ? 2.838 3.464 28.962 1.00 95.56 225 GLU A O 1
ATOM 1696 N N . SER A 1 226 ? 0.627 3.318 29.302 1.00 94.31 226 SER A N 1
ATOM 1697 C CA . SER A 1 226 ? 0.683 2.101 30.121 1.00 94.31 226 SER A CA 1
ATOM 1698 C C . SER A 1 226 ? 0.670 0.810 29.297 1.00 94.31 226 SER A C 1
ATOM 1700 O O . SER A 1 226 ? 0.772 -0.272 29.878 1.00 94.31 226 SER A O 1
ATOM 1702 N N . CYS A 1 227 ? 0.540 0.891 27.968 1.00 95.00 227 CYS A N 1
ATOM 1703 C CA . CYS A 1 227 ? 0.631 -0.282 27.108 1.00 95.00 227 CYS A CA 1
ATOM 1704 C C . CYS A 1 227 ? 2.040 -0.875 27.143 1.00 95.00 227 CYS A C 1
ATOM 1706 O O . CYS A 1 227 ? 3.025 -0.139 27.209 1.00 95.00 227 CYS A O 1
ATOM 1708 N N . ALA A 1 228 ? 2.119 -2.203 27.084 1.00 92.75 228 ALA A N 1
ATOM 1709 C CA . ALA A 1 228 ? 3.365 -2.954 27.072 1.00 92.75 228 ALA A CA 1
ATOM 1710 C C . ALA A 1 228 ? 3.198 -4.270 26.304 1.00 92.75 228 ALA A C 1
ATOM 1712 O O . ALA A 1 228 ? 2.085 -4.768 26.111 1.00 92.75 228 ALA A O 1
ATOM 1713 N N . LEU A 1 229 ? 4.317 -4.867 25.888 1.00 84.25 229 LEU A N 1
ATOM 1714 C CA . LEU A 1 229 ? 4.316 -6.178 25.241 1.00 84.25 229 LEU A CA 1
ATOM 1715 C C . LEU A 1 229 ? 3.582 -7.225 26.103 1.00 84.25 229 LEU A C 1
ATOM 1717 O O . LEU A 1 229 ? 3.863 -7.379 27.290 1.00 84.25 229 LEU A O 1
ATOM 1721 N N . GLY A 1 230 ? 2.657 -7.964 25.488 1.00 86.00 230 GLY A N 1
ATOM 1722 C CA . GLY A 1 230 ? 1.859 -9.000 26.154 1.00 86.00 230 GLY A CA 1
ATOM 1723 C C . GLY A 1 230 ? 0.553 -8.505 26.783 1.00 86.00 230 GLY A C 1
ATOM 1724 O O . GLY A 1 230 ? -0.258 -9.330 27.202 1.00 86.00 230 GLY A O 1
ATOM 1725 N N . VAL A 1 231 ? 0.309 -7.193 26.815 1.00 91.94 231 VAL A N 1
ATOM 1726 C CA . VAL A 1 231 ? -0.999 -6.633 27.175 1.00 91.94 231 VAL A CA 1
ATOM 1727 C C . VAL A 1 231 ? -1.909 -6.637 25.942 1.00 91.94 231 VAL A C 1
ATOM 1729 O O . VAL A 1 231 ? -1.496 -6.258 24.846 1.00 91.94 231 VAL A O 1
ATOM 1732 N N . THR A 1 232 ? -3.157 -7.081 26.117 1.00 90.56 232 THR A N 1
ATOM 1733 C CA . THR A 1 232 ? -4.146 -7.170 25.035 1.00 90.56 232 THR A CA 1
ATOM 1734 C C . THR A 1 232 ? -4.327 -5.825 24.336 1.00 90.56 232 THR A C 1
ATOM 1736 O O . THR A 1 232 ? -4.492 -4.795 24.987 1.00 90.56 232 THR A O 1
ATOM 1739 N N . GLY A 1 233 ? -4.311 -5.843 23.005 1.00 90.12 233 GLY A N 1
ATOM 1740 C CA . GLY A 1 233 ? -4.515 -4.660 22.173 1.00 90.12 233 GLY A CA 1
ATOM 1741 C C . GLY A 1 233 ? -3.279 -3.788 21.970 1.00 90.12 233 GLY A C 1
ATOM 1742 O O . GLY A 1 233 ? -3.323 -2.984 21.053 1.00 90.12 233 GLY A O 1
ATOM 1743 N N . CYS A 1 234 ? -2.203 -3.930 22.757 1.00 93.88 234 CYS A N 1
ATOM 1744 C CA . CYS A 1 234 ? -0.970 -3.153 22.566 1.00 93.88 234 CYS A CA 1
ATOM 1745 C C . CYS A 1 234 ? -0.241 -3.537 21.278 1.00 93.88 234 CYS A C 1
ATOM 1747 O O . CYS A 1 234 ? -0.447 -4.639 20.766 1.00 93.88 234 CYS A O 1
ATOM 1749 N N . TRP A 1 235 ? 0.657 -2.663 20.812 1.00 89.56 235 TRP A N 1
ATOM 1750 C CA . TRP A 1 235 ? 1.322 -2.801 19.511 1.00 89.56 235 TRP A CA 1
ATOM 1751 C C . TRP A 1 235 ? 0.326 -2.864 18.349 1.00 89.56 235 TRP A C 1
ATOM 1753 O O . TRP A 1 235 ? 0.528 -3.609 17.391 1.00 89.56 235 TRP A O 1
ATOM 1763 N N . ALA A 1 236 ? -0.772 -2.112 18.445 1.00 91.38 236 ALA A N 1
ATOM 1764 C CA . ALA A 1 236 ? -1.862 -2.161 17.475 1.00 91.38 236 ALA A CA 1
ATOM 1765 C C . ALA A 1 236 ? -1.415 -1.815 16.043 1.00 91.38 236 ALA A C 1
ATOM 1767 O O . ALA A 1 236 ? -1.881 -2.437 15.092 1.00 91.38 236 ALA A O 1
ATOM 1768 N N . ASP A 1 237 ? -0.471 -0.886 15.894 1.00 87.12 237 ASP A N 1
ATOM 1769 C CA . ASP A 1 237 ? 0.140 -0.520 14.610 1.00 87.12 237 ASP A CA 1
ATOM 1770 C C . ASP A 1 237 ? 1.354 -1.386 14.222 1.00 87.12 237 ASP A C 1
ATOM 1772 O O . ASP A 1 237 ? 1.939 -1.212 13.154 1.00 87.12 237 ASP A O 1
ATOM 1776 N N . GLY A 1 238 ? 1.754 -2.333 15.075 1.00 82.75 238 GLY A N 1
ATOM 1777 C CA . GLY A 1 238 ? 2.932 -3.175 14.871 1.00 82.75 238 GLY A CA 1
ATOM 1778 C C . GLY A 1 238 ? 4.275 -2.446 15.004 1.00 82.75 238 GLY A C 1
ATOM 1779 O O . GLY A 1 238 ? 5.314 -3.073 14.787 1.00 82.75 238 GLY A O 1
ATOM 1780 N N . ILE A 1 239 ? 4.276 -1.162 15.375 1.00 82.56 239 ILE A N 1
ATOM 1781 C CA . ILE A 1 239 ? 5.477 -0.320 15.452 1.00 82.56 239 ILE A CA 1
ATOM 1782 C C . ILE A 1 239 ? 5.657 0.234 16.863 1.00 82.56 239 ILE A C 1
ATOM 1784 O O . ILE A 1 239 ? 6.729 0.080 17.454 1.00 82.56 239 ILE A O 1
ATOM 1788 N N . HIS A 1 240 ? 4.616 0.847 17.420 1.00 87.56 240 HIS A N 1
ATOM 1789 C CA . HIS A 1 240 ? 4.666 1.500 18.715 1.00 87.56 240 HIS A CA 1
ATOM 1790 C C . HIS A 1 240 ? 4.041 0.627 19.788 1.00 87.56 240 HIS A C 1
ATOM 1792 O O . HIS A 1 240 ? 2.855 0.300 19.754 1.00 87.56 240 HIS A O 1
ATOM 1798 N N . GLU A 1 241 ? 4.823 0.351 20.831 1.00 90.44 241 GLU A N 1
ATOM 1799 C CA . GLU A 1 241 ? 4.341 -0.341 22.028 1.00 90.44 241 GLU A CA 1
ATOM 1800 C C . GLU A 1 241 ? 3.070 0.297 22.591 1.00 90.44 241 GLU A C 1
ATOM 1802 O O . GLU A 1 241 ? 2.161 -0.413 23.017 1.00 90.44 241 GLU A O 1
ATOM 1807 N N . LYS A 1 242 ? 3.017 1.633 22.573 1.00 95.38 242 LYS A N 1
ATOM 1808 C CA . LYS A 1 242 ? 1.965 2.443 23.189 1.00 95.38 242 LYS A CA 1
ATOM 1809 C C . LYS A 1 242 ? 0.685 2.515 22.367 1.00 95.38 242 LYS A C 1
ATOM 1811 O O . LYS A 1 242 ? -0.331 2.949 22.899 1.00 95.38 242 LYS A O 1
ATOM 1816 N N . CYS A 1 243 ? 0.688 2.071 21.114 1.00 94.75 243 CYS A N 1
ATOM 1817 C CA . CYS A 1 243 ? -0.535 2.050 20.329 1.00 94.75 243 CYS A CA 1
ATOM 1818 C C . CYS A 1 243 ? -1.437 0.886 20.766 1.00 94.75 243 CYS A C 1
ATOM 1820 O O . CYS A 1 243 ? -1.001 -0.269 20.736 1.00 94.75 243 CYS A O 1
ATOM 1822 N N . GLN A 1 244 ? -2.681 1.170 21.176 1.00 96.06 244 GLN A N 1
ATOM 1823 C CA . GLN A 1 244 ? -3.606 0.163 21.701 1.00 96.06 244 GLN A CA 1
ATOM 1824 C C . GLN A 1 244 ? -4.957 0.140 20.983 1.00 96.06 244 GLN A C 1
ATOM 1826 O O . GLN A 1 244 ? -5.634 1.163 20.914 1.00 96.06 244 GLN A O 1
ATOM 1831 N N . PHE A 1 245 ? -5.405 -1.039 20.546 1.00 95.44 245 PHE A N 1
ATOM 1832 C CA . PHE A 1 245 ? -6.792 -1.254 20.127 1.00 95.44 245 PHE A CA 1
ATOM 1833 C C . PHE A 1 245 ? -7.749 -1.220 21.324 1.00 95.44 245 PHE A C 1
ATOM 1835 O O . PHE A 1 245 ? -7.450 -1.750 22.397 1.00 95.44 245 PHE A O 1
ATOM 1842 N N . CYS A 1 246 ? -8.925 -0.640 21.119 1.00 94.25 246 CYS A N 1
ATOM 1843 C CA . CYS A 1 246 ? -9.976 -0.503 22.119 1.00 94.25 246 CYS A CA 1
ATOM 1844 C C . CYS A 1 246 ? -11.354 -0.841 21.526 1.00 94.25 246 CYS A C 1
ATOM 1846 O O . CYS A 1 246 ? -11.476 -1.227 20.362 1.00 94.25 246 CYS A O 1
ATOM 1848 N N . SER A 1 247 ? -12.404 -0.753 22.341 1.00 90.44 247 SER A N 1
ATOM 1849 C CA . SER A 1 247 ? -13.793 -0.946 21.927 1.00 90.44 247 SER A CA 1
ATOM 1850 C C . SER A 1 247 ? -14.667 0.200 22.433 1.00 90.44 247 SER A C 1
ATOM 1852 O O . SER A 1 247 ? -14.644 0.551 23.615 1.00 90.44 247 SER A O 1
ATOM 1854 N N . ASN A 1 248 ? -15.483 0.757 21.533 1.00 86.38 248 ASN A N 1
ATOM 1855 C CA . ASN A 1 248 ? -16.515 1.749 21.862 1.00 86.38 248 ASN A CA 1
ATOM 1856 C C . ASN A 1 248 ? -17.794 1.102 22.420 1.00 86.38 248 ASN A C 1
ATOM 1858 O O . ASN A 1 248 ? -18.692 1.796 22.896 1.00 86.38 248 ASN A O 1
ATOM 1862 N N . THR A 1 249 ? -17.900 -0.227 22.355 1.00 81.38 249 THR A N 1
ATOM 1863 C CA . THR A 1 249 ? -19.085 -0.987 22.765 1.00 81.38 249 THR A CA 1
ATOM 1864 C C . THR A 1 249 ? -18.689 -2.087 23.750 1.00 81.38 249 THR A C 1
ATOM 1866 O O . THR A 1 249 ? -18.542 -3.245 23.349 1.00 81.38 249 THR A O 1
ATOM 1869 N N . PRO A 1 250 ? -18.510 -1.757 25.043 1.00 72.19 250 PRO A N 1
ATOM 1870 C CA . PRO A 1 250 ? -18.170 -2.747 26.059 1.00 72.19 250 PRO A CA 1
ATOM 1871 C C . PRO A 1 250 ? -19.201 -3.888 26.094 1.00 72.19 250 PRO A C 1
ATOM 1873 O O . PRO A 1 250 ? -20.393 -3.646 26.288 1.00 72.19 250 PRO A O 1
ATOM 1876 N N . GLY A 1 251 ? -18.742 -5.131 25.918 1.00 67.50 251 GLY A N 1
ATOM 1877 C CA . GLY A 1 251 ? -19.582 -6.335 25.974 1.00 67.50 251 GLY A CA 1
ATOM 1878 C C . GLY A 1 251 ? -20.232 -6.773 24.653 1.00 67.50 251 GLY A C 1
ATOM 1879 O O . GLY A 1 251 ? -21.144 -7.599 24.688 1.00 67.50 251 GLY A O 1
ATOM 1880 N N . ALA A 1 252 ? -19.785 -6.254 23.505 1.00 69.00 252 ALA A N 1
ATOM 1881 C CA . ALA A 1 252 ? -20.248 -6.657 22.171 1.00 69.00 252 ALA A CA 1
ATOM 1882 C C . ALA A 1 252 ? -19.730 -8.036 21.681 1.00 69.00 252 ALA A C 1
ATOM 1884 O O . ALA A 1 252 ? -20.137 -8.503 20.620 1.00 69.00 252 ALA A O 1
ATOM 1885 N N . GLY A 1 253 ? -18.873 -8.711 22.446 1.00 70.31 253 GLY A N 1
ATOM 1886 C CA . GLY A 1 253 ? -18.236 -9.990 22.128 1.00 70.31 253 GLY A CA 1
ATOM 1887 C C . GLY A 1 253 ? -16.906 -9.907 21.358 1.00 70.31 253 GLY A C 1
ATOM 1888 O O . GLY A 1 253 ? -16.520 -10.903 20.749 1.00 70.31 253 GLY A O 1
ATOM 1889 N N . GLY A 1 254 ? -16.208 -8.766 21.355 1.00 80.81 254 GLY A N 1
ATOM 1890 C CA . GLY A 1 254 ? -14.955 -8.539 20.618 1.00 80.81 254 GLY A CA 1
ATOM 1891 C C . GLY A 1 254 ? -13.663 -8.834 21.398 1.00 80.81 254 GLY A C 1
ATOM 1892 O O . GLY A 1 254 ? -13.635 -8.841 22.628 1.00 80.81 254 GLY A O 1
ATOM 1893 N N . ALA A 1 255 ? -12.549 -9.015 20.674 1.00 85.62 255 ALA A N 1
ATOM 1894 C CA . ALA A 1 255 ? -11.223 -9.283 21.258 1.00 85.62 255 ALA A CA 1
ATOM 1895 C C . ALA A 1 255 ? -10.698 -8.156 22.177 1.00 85.62 255 ALA A C 1
ATOM 1897 O O . ALA A 1 255 ? -9.826 -8.402 23.012 1.00 85.62 255 ALA A O 1
ATOM 1898 N N . TYR A 1 256 ? -11.242 -6.941 22.044 1.00 89.38 256 TYR A N 1
ATOM 1899 C CA . TYR A 1 256 ? -10.824 -5.737 22.774 1.00 89.38 256 TYR A CA 1
ATOM 1900 C C . TYR A 1 256 ? -11.918 -5.161 23.685 1.00 89.38 256 TYR A C 1
ATOM 1902 O O . TYR A 1 256 ? -11.779 -4.056 24.195 1.00 89.38 256 TYR A O 1
ATOM 1910 N N . ASP A 1 257 ? -12.997 -5.902 23.943 1.00 85.75 257 ASP A N 1
ATOM 1911 C CA . ASP A 1 257 ? -14.145 -5.413 24.724 1.00 85.75 257 ASP A CA 1
ATOM 1912 C C . ASP A 1 257 ? -13.838 -5.029 26.172 1.00 85.75 257 ASP A C 1
ATOM 1914 O O . ASP A 1 257 ? -14.595 -4.282 26.791 1.00 85.75 257 ASP A O 1
ATOM 1918 N N . GLY A 1 258 ? -12.742 -5.548 26.725 1.00 85.62 258 GLY A N 1
ATOM 1919 C CA . GLY A 1 258 ? -12.258 -5.175 28.052 1.00 85.62 258 GLY A CA 1
ATOM 1920 C C . GLY A 1 258 ? -11.502 -3.842 28.092 1.00 85.62 258 GLY A C 1
ATOM 1921 O O . GLY A 1 258 ? -11.053 -3.454 29.168 1.00 85.62 258 GLY A O 1
ATOM 1922 N N . ILE A 1 259 ? -11.323 -3.167 26.952 1.00 90.88 259 ILE A N 1
ATOM 1923 C CA . ILE A 1 259 ? -10.498 -1.964 26.804 1.00 90.88 259 ILE A CA 1
ATOM 1924 C C . ILE A 1 259 ? -11.390 -0.836 26.278 1.00 90.88 259 ILE A C 1
ATOM 1926 O O . ILE A 1 259 ? -11.743 -0.810 25.102 1.00 90.88 259 ILE A O 1
ATOM 1930 N N . ALA A 1 260 ? -11.767 0.097 27.149 1.00 91.12 260 ALA A N 1
ATOM 1931 C CA . ALA A 1 260 ? -12.570 1.252 26.756 1.00 91.12 260 ALA A CA 1
ATOM 1932 C C . ALA A 1 260 ? -11.721 2.272 25.984 1.00 91.12 260 ALA A C 1
ATOM 1934 O O . ALA A 1 260 ? -10.608 2.587 26.411 1.00 91.12 260 ALA A O 1
ATOM 1935 N N . CYS A 1 261 ? -12.254 2.793 24.878 1.00 91.00 261 CYS A N 1
ATOM 1936 C CA . CYS A 1 261 ? -11.656 3.943 24.204 1.00 91.00 261 CYS A CA 1
ATOM 1937 C C . CYS A 1 261 ? -11.863 5.225 25.042 1.00 91.00 261 CYS A C 1
ATOM 1939 O O . CYS A 1 261 ? -12.914 5.349 25.683 1.00 91.00 261 CYS A O 1
ATOM 1941 N N . PRO A 1 262 ? -10.876 6.139 25.078 1.00 90.50 262 PRO A N 1
ATOM 1942 C CA . PRO A 1 262 ? -10.986 7.423 25.773 1.00 90.50 262 PRO A CA 1
ATOM 1943 C C . PRO A 1 262 ? -11.976 8.399 25.120 1.00 90.50 262 PRO A C 1
ATOM 1945 O O . PRO A 1 262 ? -12.249 8.267 23.906 1.00 90.50 262 PRO A O 1
#